Protein AF-A0A924KST6-F1 (afdb_monomer_lite)

Foldseek 3Di:
DDDDDDDDDDPPPPPPPPPPVQDFCALVSQQVVCVVQFVHQDPVSSVVRRRGGPVVSVVVLLVLQLPPLDQPFDADPCLPPDDDDPVVVVVDDPVRVVVLLVVLVVSVVSRVVRLVVSRVPPPRRNLSVLLVVVCVVLDFDCVQLVHNSLVVVLSSLCSNCSSHDVVSSVVCSVPRSRSCSRLVVVVADPVRGSD

Structure (mmCIF, N/CA/C/O backbone):
data_AF-A0A924KST6-F1
#
_entry.id   AF-A0A924KST6-F1
#
loop_
_atom_site.group_PDB
_atom_site.id
_atom_site.type_symbol
_atom_site.label_atom_id
_atom_site.label_alt_id
_atom_site.label_comp_id
_atom_site.label_asym_id
_atom_site.label_entity_id
_atom_site.label_seq_id
_atom_site.pdbx_PDB_ins_code
_atom_site.Cartn_x
_atom_site.Cartn_y
_atom_site.Cartn_z
_atom_site.occupancy
_atom_site.B_iso_or_equiv
_atom_site.auth_seq_id
_atom_site.auth_comp_id
_atom_site.auth_asym_id
_atom_site.auth_atom_id
_atom_site.pdbx_PDB_model_num
ATOM 1 N N . MET A 1 1 ? 14.285 -48.874 -66.846 1.00 41.22 1 MET A N 1
ATOM 2 C CA . MET A 1 1 ? 15.214 -47.762 -66.546 1.00 41.22 1 MET A CA 1
ATOM 3 C C . MET A 1 1 ? 14.377 -46.571 -66.106 1.00 41.22 1 MET A C 1
ATOM 5 O O . MET A 1 1 ? 13.459 -46.201 -66.823 1.00 41.22 1 MET A O 1
ATOM 9 N N . LEU A 1 2 ? 14.628 -46.087 -64.889 1.00 38.78 2 LEU A N 1
ATOM 10 C CA . LEU A 1 2 ? 13.943 -44.994 -64.188 1.00 38.78 2 LEU A CA 1
ATOM 11 C C . LEU A 1 2 ? 13.800 -43.714 -65.029 1.00 38.78 2 LEU A C 1
ATOM 13 O O . LEU A 1 2 ? 14.751 -43.342 -65.713 1.00 38.78 2 LEU A O 1
ATOM 17 N N . LYS A 1 3 ? 12.705 -42.972 -64.808 1.00 39.84 3 LYS A N 1
ATOM 18 C CA . LYS A 1 3 ? 12.756 -41.604 -64.246 1.00 39.84 3 LYS A CA 1
ATOM 19 C C . LYS A 1 3 ? 11.347 -41.077 -63.943 1.00 39.84 3 LYS A C 1
ATOM 21 O O . LYS A 1 3 ? 10.613 -40.635 -64.817 1.00 39.84 3 LYS A O 1
ATOM 26 N N . THR A 1 4 ? 11.001 -41.150 -62.665 1.00 40.03 4 THR A N 1
ATOM 27 C CA . THR A 1 4 ? 9.896 -40.464 -61.991 1.00 40.03 4 THR A CA 1
ATOM 28 C C . THR A 1 4 ? 10.188 -38.961 -61.944 1.00 40.03 4 THR A C 1
ATOM 30 O O . THR A 1 4 ? 11.259 -38.564 -61.490 1.00 40.03 4 THR A O 1
ATOM 33 N N . ILE A 1 5 ? 9.250 -38.126 -62.394 1.00 46.25 5 ILE A N 1
ATOM 34 C CA . ILE A 1 5 ? 9.309 -36.662 -62.272 1.00 46.25 5 ILE A CA 1
ATOM 35 C C . ILE A 1 5 ? 8.252 -36.257 -61.239 1.00 46.25 5 ILE A C 1
ATOM 37 O O . ILE A 1 5 ? 7.059 -36.287 -61.522 1.00 46.25 5 ILE A O 1
ATOM 41 N N . PHE A 1 6 ? 8.695 -35.916 -60.028 1.00 39.38 6 PHE A N 1
ATOM 42 C CA . PHE A 1 6 ? 7.889 -35.211 -59.029 1.00 39.38 6 PHE A CA 1
ATOM 43 C C . PHE A 1 6 ? 8.079 -33.701 -59.233 1.00 39.38 6 PHE A C 1
ATOM 45 O O . PHE A 1 6 ? 9.230 -33.256 -59.253 1.00 39.38 6 PHE A O 1
ATOM 52 N N . PRO A 1 7 ? 7.017 -32.886 -59.349 1.00 48.25 7 PRO A N 1
ATOM 53 C CA . PRO A 1 7 ? 7.168 -31.445 -59.258 1.00 48.25 7 PRO A CA 1
ATOM 54 C C . PRO A 1 7 ? 7.297 -31.038 -57.785 1.00 48.25 7 PRO A C 1
ATOM 56 O O . PRO A 1 7 ? 6.431 -31.316 -56.956 1.00 48.25 7 PRO A O 1
ATOM 59 N N . ALA A 1 8 ? 8.410 -30.380 -57.471 1.00 40.94 8 ALA A N 1
ATOM 60 C CA . ALA A 1 8 ? 8.649 -29.718 -56.201 1.00 40.94 8 ALA A CA 1
ATOM 61 C C . ALA A 1 8 ? 7.723 -28.498 -56.076 1.00 40.94 8 ALA A C 1
ATOM 63 O O . ALA A 1 8 ? 7.884 -27.517 -56.800 1.00 40.94 8 ALA A O 1
ATOM 64 N N . ILE A 1 9 ? 6.764 -28.547 -55.152 1.00 46.41 9 ILE A N 1
ATOM 65 C CA . ILE A 1 9 ? 6.043 -27.352 -54.708 1.00 46.41 9 ILE A CA 1
ATOM 66 C C . ILE A 1 9 ? 6.844 -26.761 -53.550 1.00 46.41 9 ILE A C 1
ATOM 68 O O . ILE A 1 9 ? 6.877 -27.298 -52.444 1.00 46.41 9 ILE A O 1
ATOM 72 N N . VAL A 1 10 ? 7.537 -25.664 -53.846 1.00 44.62 10 VAL A N 1
ATOM 73 C CA . VAL A 1 10 ? 8.229 -24.818 -52.875 1.00 44.62 10 VAL A CA 1
ATOM 74 C C . VAL A 1 10 ? 7.178 -24.160 -51.982 1.00 44.62 10 VAL A C 1
ATOM 76 O O . VAL A 1 10 ? 6.389 -23.335 -52.438 1.00 44.62 10 VAL A O 1
ATOM 79 N N . ALA A 1 11 ? 7.170 -24.522 -50.702 1.00 43.78 11 ALA A N 1
ATOM 80 C CA . ALA A 1 11 ? 6.422 -23.807 -49.681 1.00 43.78 11 ALA A CA 1
ATOM 81 C C . ALA A 1 11 ? 7.105 -22.453 -49.421 1.00 43.78 11 ALA A C 1
ATOM 83 O O . ALA A 1 11 ? 8.119 -22.384 -48.728 1.00 43.78 11 ALA A O 1
ATOM 84 N N . LEU A 1 12 ? 6.558 -21.366 -49.975 1.00 44.47 12 LEU A N 1
ATOM 85 C CA . LEU A 1 12 ? 6.883 -20.013 -49.521 1.00 44.47 12 LEU A CA 1
ATOM 86 C C . LEU A 1 12 ? 6.204 -19.779 -48.167 1.00 44.47 12 LEU A C 1
ATOM 88 O O . LEU A 1 12 ? 5.075 -19.301 -48.078 1.00 44.47 12 LEU A O 1
ATOM 92 N N . GLY A 1 13 ? 6.907 -20.141 -47.097 1.00 41.91 13 GLY A N 1
ATOM 93 C CA . GLY A 1 13 ? 6.601 -19.654 -45.762 1.00 41.91 13 GLY A CA 1
ATOM 94 C C . GLY A 1 13 ? 6.907 -18.162 -45.692 1.00 41.91 13 GLY A C 1
ATOM 95 O O . GLY A 1 13 ? 8.065 -17.772 -45.562 1.00 41.91 13 GLY A O 1
ATOM 96 N N . PHE A 1 14 ? 5.881 -17.315 -45.759 1.00 44.00 14 PHE A N 1
ATOM 97 C CA . PHE A 1 14 ? 6.004 -15.929 -45.319 1.00 44.00 14 PHE A CA 1
ATOM 98 C C . PHE A 1 14 ? 6.079 -15.917 -43.792 1.00 44.00 14 PHE A C 1
ATOM 100 O O . PHE A 1 14 ? 5.086 -15.747 -43.090 1.00 44.00 14 PHE A O 1
ATOM 107 N N . ALA A 1 15 ? 7.288 -16.108 -43.271 1.00 47.19 15 ALA A N 1
ATOM 108 C CA . ALA A 1 15 ? 7.637 -15.686 -41.928 1.00 47.19 15 ALA A CA 1
ATOM 109 C C . ALA A 1 15 ? 7.710 -14.152 -41.914 1.00 47.19 15 ALA A C 1
ATOM 111 O O . ALA A 1 15 ? 8.787 -13.567 -41.904 1.00 47.19 15 ALA A O 1
ATOM 112 N N . THR A 1 16 ? 6.563 -13.471 -41.908 1.00 46.31 16 THR A N 1
ATOM 113 C CA . THR A 1 16 ? 6.503 -12.063 -41.495 1.00 46.31 16 THR A CA 1
ATOM 114 C C . THR A 1 16 ? 6.498 -12.009 -39.972 1.00 46.31 16 THR A C 1
ATOM 116 O O . THR A 1 16 ? 5.553 -11.538 -39.343 1.00 46.31 16 THR A O 1
ATOM 119 N N . GLY A 1 17 ? 7.569 -12.524 -39.366 1.00 46.50 17 GLY A N 1
ATOM 120 C CA . GLY A 1 17 ? 7.993 -12.041 -38.066 1.00 46.50 17 GLY A CA 1
ATOM 121 C C . GLY A 1 17 ? 8.444 -10.611 -38.299 1.00 46.50 17 GLY A C 1
ATOM 122 O O . GLY A 1 17 ? 9.557 -10.385 -38.765 1.00 46.50 17 GLY A O 1
ATOM 123 N N . ALA A 1 18 ? 7.544 -9.653 -38.079 1.00 47.91 18 ALA A N 1
ATOM 124 C CA . ALA A 1 18 ? 7.920 -8.256 -38.016 1.00 47.91 18 ALA A CA 1
ATOM 125 C C . ALA A 1 18 ? 9.027 -8.163 -36.965 1.00 47.91 18 ALA A C 1
ATOM 127 O O . ALA A 1 18 ? 8.779 -8.348 -35.774 1.00 47.91 18 ALA A O 1
ATOM 128 N N . LEU A 1 19 ? 10.261 -7.959 -37.427 1.00 50.88 19 LEU A N 1
ATOM 129 C CA . LEU A 1 19 ? 11.363 -7.534 -36.588 1.00 50.88 19 LEU A CA 1
ATOM 130 C C . LEU A 1 19 ? 10.882 -6.233 -35.956 1.00 50.88 19 LEU A C 1
ATOM 132 O O . LEU A 1 19 ? 10.901 -5.187 -36.604 1.00 50.88 19 LEU A O 1
ATOM 136 N N . ALA A 1 20 ? 10.364 -6.310 -34.729 1.00 56.47 20 ALA A N 1
ATOM 137 C CA . ALA A 1 20 ? 10.211 -5.140 -33.895 1.00 56.47 20 ALA A CA 1
ATOM 138 C C . ALA A 1 20 ? 11.608 -4.533 -33.862 1.00 56.47 20 ALA A C 1
ATOM 140 O O . ALA A 1 20 ? 12.530 -5.116 -33.292 1.00 56.47 20 ALA A O 1
ATOM 141 N N . GLN A 1 21 ? 11.808 -3.449 -34.606 1.00 56.66 21 GLN A N 1
ATOM 142 C CA . GLN A 1 21 ? 13.063 -2.733 -34.548 1.00 56.66 21 GLN A CA 1
ATOM 143 C C . GLN A 1 21 ? 13.146 -2.246 -33.106 1.00 56.66 21 GLN A C 1
ATOM 145 O O . GLN A 1 21 ? 12.380 -1.372 -32.695 1.00 56.66 21 GLN A O 1
ATOM 150 N N . ASN A 1 22 ? 13.986 -2.921 -32.318 1.00 69.25 22 ASN A N 1
ATOM 151 C CA . ASN A 1 22 ? 14.244 -2.642 -30.913 1.00 69.25 22 ASN A CA 1
ATOM 152 C C . ASN A 1 22 ? 15.030 -1.335 -30.827 1.00 69.25 22 ASN A C 1
ATOM 154 O O . ASN A 1 22 ? 16.201 -1.312 -30.465 1.00 69.25 22 ASN A O 1
ATOM 158 N N . PHE A 1 23 ? 14.394 -0.241 -31.229 1.00 87.44 23 PHE A N 1
ATOM 159 C CA . PHE A 1 23 ? 14.921 1.080 -30.992 1.00 87.44 23 PHE A CA 1
ATOM 160 C C . PHE A 1 23 ? 14.922 1.323 -29.495 1.00 87.44 23 PHE A C 1
ATOM 162 O O . PHE A 1 23 ? 13.924 1.078 -28.802 1.00 87.44 23 PHE A O 1
ATOM 169 N N . GLU A 1 24 ? 16.052 1.830 -29.025 1.00 95.38 24 GLU A N 1
ATOM 170 C CA . GLU A 1 24 ? 16.172 2.390 -27.695 1.00 95.38 24 GLU A CA 1
ATOM 171 C C . GLU A 1 24 ? 15.044 3.406 -27.466 1.00 95.38 24 GLU A C 1
ATOM 173 O O . GLU A 1 24 ? 14.697 4.208 -28.339 1.00 95.38 24 GLU A O 1
ATOM 178 N N . ILE A 1 25 ? 14.432 3.361 -26.285 1.00 96.31 25 ILE A N 1
ATOM 179 C CA . ILE A 1 25 ? 13.324 4.245 -25.919 1.00 96.31 25 ILE A CA 1
ATOM 180 C C . ILE A 1 25 ? 13.765 5.718 -25.859 1.00 96.31 25 ILE A C 1
ATOM 182 O O . ILE A 1 25 ? 12.929 6.617 -26.001 1.00 96.31 25 ILE A O 1
ATOM 186 N N . GLY A 1 26 ? 15.066 5.960 -25.661 1.00 97.00 26 GLY A N 1
ATOM 187 C CA . GLY A 1 26 ? 15.665 7.281 -25.534 1.00 97.00 26 GLY A CA 1
ATOM 188 C C . GLY A 1 26 ? 15.270 7.992 -24.239 1.00 97.00 26 GLY A C 1
ATOM 189 O O . GLY A 1 26 ? 14.352 7.594 -23.518 1.00 97.00 26 GLY A O 1
ATOM 190 N N . SER A 1 27 ? 15.962 9.089 -23.931 1.00 97.19 27 SER A N 1
ATOM 191 C CA . SER A 1 27 ? 15.762 9.842 -22.683 1.00 97.19 27 SER A CA 1
ATOM 192 C C . SER A 1 27 ? 14.336 10.373 -22.515 1.00 97.19 27 SER A C 1
ATOM 194 O O . SER A 1 27 ? 13.785 10.329 -21.416 1.00 97.19 27 SER A O 1
ATOM 196 N N . ASP A 1 28 ? 13.715 10.855 -23.593 1.00 96.88 28 ASP A N 1
ATOM 197 C CA . ASP A 1 28 ? 12.364 11.420 -23.528 1.00 96.88 28 ASP A CA 1
ATOM 198 C C . ASP A 1 28 ? 11.303 10.342 -23.338 1.00 96.88 28 ASP A C 1
ATOM 200 O O . ASP A 1 28 ? 10.391 10.506 -22.524 1.00 96.88 28 ASP A O 1
ATOM 204 N N . GLY A 1 29 ? 11.453 9.205 -24.021 1.00 97.06 29 GLY A N 1
ATOM 205 C CA . GLY A 1 29 ? 10.563 8.069 -23.833 1.00 97.06 29 GLY A CA 1
ATOM 206 C C . GLY A 1 29 ? 10.716 7.448 -22.442 1.00 97.06 29 GLY A C 1
ATOM 207 O O . GLY A 1 29 ? 9.706 7.159 -21.801 1.00 97.06 29 GLY A O 1
ATOM 208 N N . ALA A 1 30 ? 11.945 7.322 -21.931 1.00 97.25 30 ALA A N 1
ATOM 209 C CA . ALA A 1 30 ? 12.208 6.866 -20.566 1.00 97.25 30 ALA A CA 1
ATOM 210 C C . ALA A 1 30 ? 11.587 7.806 -19.521 1.00 97.25 30 ALA A C 1
ATOM 212 O O . ALA A 1 30 ? 10.898 7.349 -18.608 1.00 97.25 30 ALA A O 1
ATOM 213 N N . ARG A 1 31 ? 11.759 9.127 -19.679 1.00 97.00 31 ARG A N 1
ATOM 214 C CA . ARG A 1 31 ? 11.142 10.131 -18.799 1.00 97.00 31 ARG A CA 1
ATOM 215 C C . ARG A 1 31 ? 9.621 10.048 -18.826 1.00 97.00 31 ARG A C 1
ATOM 217 O O . ARG A 1 31 ? 8.994 10.073 -17.768 1.00 97.00 31 ARG A O 1
ATOM 224 N N . HIS A 1 32 ? 9.029 9.941 -20.016 1.00 96.56 32 HIS A N 1
ATOM 225 C CA . HIS A 1 32 ? 7.584 9.801 -20.158 1.00 96.56 32 HIS A CA 1
ATOM 226 C C . HIS A 1 32 ? 7.080 8.533 -19.461 1.00 96.56 32 HIS A C 1
ATOM 228 O O . HIS A 1 32 ? 6.143 8.609 -18.667 1.00 96.56 32 HIS A O 1
ATOM 234 N N . LEU A 1 33 ? 7.726 7.388 -19.706 1.00 96.62 33 LEU A N 1
ATOM 235 C CA . LEU A 1 33 ? 7.368 6.116 -19.083 1.00 96.62 33 LEU A CA 1
ATOM 236 C C . LEU A 1 33 ? 7.415 6.220 -17.555 1.00 96.62 33 LEU A C 1
ATOM 238 O O . LEU A 1 33 ? 6.401 5.963 -16.914 1.00 96.62 33 LEU A O 1
ATOM 242 N N . LEU A 1 34 ? 8.529 6.691 -16.986 1.00 95.62 34 LEU A N 1
ATOM 243 C CA . LEU A 1 34 ? 8.697 6.863 -15.537 1.00 95.62 34 LEU A CA 1
ATOM 244 C C . LEU A 1 34 ? 7.661 7.819 -14.930 1.00 95.62 34 LEU A C 1
ATOM 246 O O . LEU A 1 34 ? 7.081 7.517 -13.889 1.00 95.62 34 LEU A O 1
ATOM 250 N N . GLY A 1 35 ? 7.355 8.938 -15.595 1.00 94.44 35 GLY A N 1
ATOM 251 C CA . GLY A 1 35 ? 6.308 9.860 -15.141 1.00 94.44 35 GLY A CA 1
ATOM 252 C C . GLY A 1 35 ? 4.909 9.227 -15.144 1.00 94.44 35 GLY A C 1
ATOM 253 O O . GLY A 1 35 ? 4.069 9.521 -14.289 1.00 94.44 35 GLY A O 1
ATOM 254 N N . ARG A 1 36 ? 4.644 8.303 -16.074 1.00 94.38 36 ARG A N 1
ATOM 255 C CA . ARG A 1 36 ? 3.376 7.563 -16.139 1.00 94.38 36 ARG A CA 1
ATOM 256 C C . ARG A 1 36 ? 3.332 6.384 -15.175 1.00 94.38 36 ARG A C 1
ATOM 258 O O . ARG A 1 36 ? 2.262 6.132 -14.627 1.00 94.38 36 ARG A O 1
ATOM 265 N N . SER A 1 37 ? 4.454 5.739 -14.877 1.00 94.94 37 SER A N 1
ATOM 266 C CA . SER A 1 37 ? 4.522 4.536 -14.038 1.00 94.94 37 SER A CA 1
ATOM 267 C C . SER A 1 37 ? 4.969 4.777 -12.593 1.00 94.94 37 SER A C 1
ATOM 269 O O . SER A 1 37 ? 4.907 3.849 -11.802 1.00 94.94 37 SER A O 1
ATOM 271 N N . GLY A 1 38 ? 5.400 5.982 -12.219 1.00 93.12 38 GLY A N 1
ATOM 272 C CA . GLY A 1 38 ? 5.868 6.304 -10.865 1.00 93.12 38 GLY A CA 1
ATOM 273 C C . GLY A 1 38 ? 5.424 7.684 -10.384 1.00 93.12 38 GLY A C 1
ATOM 274 O O . GLY A 1 38 ? 4.445 8.239 -10.893 1.00 93.12 38 GLY A O 1
ATOM 275 N N . PHE A 1 39 ? 6.143 8.222 -9.398 1.00 90.88 39 PHE A N 1
ATOM 276 C CA . PHE A 1 39 ? 5.900 9.552 -8.815 1.00 90.88 39 PHE A CA 1
ATOM 277 C C . PHE A 1 39 ? 6.937 10.592 -9.256 1.00 90.88 39 PHE A C 1
ATOM 279 O O . PHE A 1 39 ? 6.634 11.780 -9.307 1.00 90.88 39 PHE A O 1
ATOM 286 N N . ALA A 1 40 ? 8.140 10.145 -9.615 1.00 83.94 40 ALA A N 1
ATOM 287 C CA . ALA A 1 40 ? 9.224 10.980 -10.109 1.00 83.94 40 ALA A CA 1
ATOM 288 C C . ALA A 1 40 ? 10.080 10.203 -11.121 1.00 83.94 40 ALA A C 1
ATOM 290 O O . ALA A 1 40 ? 10.039 8.974 -11.172 1.00 83.94 40 ALA A O 1
ATOM 291 N N . ALA A 1 41 ? 10.858 10.929 -11.923 1.00 88.44 41 ALA A N 1
ATOM 292 C CA . ALA A 1 41 ? 11.823 10.367 -12.862 1.00 88.44 41 ALA A CA 1
ATOM 293 C C . ALA A 1 41 ? 13.197 10.984 -12.575 1.00 88.44 41 ALA A C 1
ATOM 295 O O . ALA A 1 41 ? 13.468 12.114 -12.985 1.00 88.44 41 ALA A O 1
ATOM 296 N N . SER A 1 42 ? 14.049 10.272 -11.831 1.00 91.19 42 SER A N 1
ATOM 297 C CA . SER A 1 42 ? 15.403 10.755 -11.556 1.00 91.19 42 SER A CA 1
ATOM 298 C C . SER A 1 42 ? 16.267 10.687 -12.820 1.00 91.19 42 SER A C 1
ATOM 300 O O . SER A 1 42 ? 16.056 9.855 -13.706 1.00 91.19 42 SER A O 1
ATOM 302 N N . GLN A 1 43 ? 17.290 11.539 -12.910 1.00 94.06 43 GLN A N 1
ATOM 303 C CA . GLN A 1 43 ? 18.214 11.522 -14.051 1.00 94.06 43 GLN A CA 1
ATOM 304 C C . GLN A 1 43 ? 19.002 10.203 -14.147 1.00 94.06 43 GLN A C 1
ATOM 306 O O . GLN A 1 43 ? 19.431 9.819 -15.236 1.00 94.06 43 GLN A O 1
ATOM 311 N N . SER A 1 44 ? 19.211 9.499 -13.031 1.00 94.31 44 SER A N 1
ATOM 312 C CA . SER A 1 44 ? 19.777 8.146 -13.033 1.00 94.31 44 SER A CA 1
ATOM 313 C C . SER A 1 44 ? 18.814 7.130 -13.641 1.00 94.31 44 SER A C 1
ATOM 315 O O . SER A 1 44 ? 19.235 6.376 -14.515 1.00 94.31 44 SER A O 1
ATOM 317 N N . ASP A 1 45 ? 17.535 7.153 -13.263 1.00 93.88 45 ASP A N 1
ATOM 318 C CA . ASP A 1 45 ? 16.546 6.192 -13.770 1.00 93.88 45 ASP A CA 1
ATOM 319 C C . ASP A 1 45 ? 16.266 6.403 -15.257 1.00 93.88 45 ASP A C 1
ATOM 321 O O . ASP A 1 45 ? 16.182 5.442 -16.021 1.00 93.88 45 ASP A O 1
ATOM 325 N N . ILE A 1 46 ? 16.191 7.668 -15.691 1.00 96.88 46 ILE A N 1
ATOM 326 C CA . ILE A 1 46 ? 16.020 8.015 -17.105 1.00 96.88 46 ILE A CA 1
ATOM 327 C C . ILE A 1 46 ? 17.172 7.435 -17.925 1.00 96.88 46 ILE A C 1
ATOM 329 O O . ILE A 1 46 ? 16.922 6.754 -18.914 1.00 96.88 46 ILE A O 1
ATOM 333 N N . ARG A 1 47 ? 18.426 7.652 -17.504 1.00 97.00 47 ARG A N 1
ATOM 334 C CA . ARG A 1 47 ? 19.597 7.098 -18.203 1.00 97.00 47 ARG A CA 1
ATOM 335 C C . ARG A 1 47 ? 19.600 5.571 -18.200 1.00 97.00 47 ARG A C 1
ATOM 337 O O . ARG A 1 47 ? 19.934 4.977 -19.216 1.00 97.00 47 ARG A O 1
ATOM 344 N N . ALA A 1 48 ? 19.201 4.949 -17.091 1.00 95.25 48 ALA A N 1
ATOM 345 C CA . ALA A 1 48 ? 19.162 3.495 -16.961 1.00 95.25 48 ALA A CA 1
ATOM 346 C C . ALA A 1 48 ? 18.109 2.825 -17.860 1.00 95.25 48 ALA A C 1
ATOM 348 O O . ALA A 1 48 ? 18.281 1.661 -18.218 1.00 95.25 48 ALA A O 1
ATOM 349 N N . LEU A 1 49 ? 17.020 3.524 -18.194 1.00 96.69 49 LEU A N 1
ATOM 350 C CA . LEU A 1 49 ? 15.991 3.023 -19.108 1.00 96.69 49 LEU A CA 1
ATOM 351 C C . LEU A 1 49 ? 16.197 3.480 -20.555 1.00 96.69 49 LEU A C 1
ATOM 353 O O . LEU A 1 49 ? 15.736 2.786 -21.451 1.00 96.69 49 LEU A O 1
ATOM 357 N N . ALA A 1 50 ? 16.868 4.610 -20.796 1.00 97.56 50 ALA A N 1
ATOM 358 C CA . ALA A 1 50 ? 16.997 5.216 -22.124 1.00 97.56 50 ALA A CA 1
ATOM 359 C C . ALA A 1 50 ? 17.628 4.287 -23.169 1.00 97.56 50 ALA A C 1
ATOM 361 O O . ALA A 1 50 ? 17.243 4.372 -24.329 1.00 97.56 50 ALA A O 1
ATOM 362 N N . THR A 1 51 ? 18.544 3.408 -22.752 1.00 96.88 51 THR A N 1
ATOM 363 C CA . THR A 1 51 ? 19.251 2.448 -23.619 1.00 96.88 51 THR A CA 1
ATOM 364 C C . THR A 1 51 ? 18.486 1.140 -23.830 1.00 96.88 51 THR A C 1
ATOM 366 O O . THR A 1 51 ? 18.963 0.251 -24.524 1.00 96.88 51 THR A O 1
ATOM 369 N N . LEU A 1 52 ? 17.338 0.960 -23.172 1.00 97.12 52 LEU A N 1
ATOM 370 C CA . LEU A 1 52 ? 16.496 -0.221 -23.341 1.00 97.12 52 LEU A CA 1
ATOM 371 C C . LEU A 1 52 ? 15.490 0.020 -24.461 1.00 97.12 52 LEU A C 1
ATOM 373 O O . LEU A 1 52 ? 15.060 1.153 -24.687 1.00 97.12 52 LEU A O 1
ATOM 377 N N . SER A 1 53 ? 15.024 -1.042 -25.109 1.00 97.12 53 SER A N 1
ATOM 378 C CA . SER A 1 53 ? 13.806 -0.945 -25.911 1.00 97.12 53 SER A CA 1
ATOM 379 C C . SER A 1 53 ? 12.596 -0.622 -25.026 1.00 97.12 53 SER A C 1
ATOM 381 O O . SER A 1 53 ? 12.590 -0.827 -23.808 1.00 97.12 53 SER A O 1
ATOM 383 N N . ARG A 1 54 ? 11.507 -0.151 -25.643 1.00 95.81 54 ARG A N 1
ATOM 384 C CA . ARG A 1 54 ? 10.243 0.121 -24.930 1.00 95.81 54 ARG A CA 1
ATOM 385 C C . ARG A 1 54 ? 9.722 -1.098 -24.166 1.00 95.81 54 ARG A C 1
ATOM 387 O O . ARG A 1 54 ? 9.241 -0.948 -23.045 1.00 95.81 54 ARG A O 1
ATOM 394 N N . ALA A 1 55 ? 9.811 -2.278 -24.780 1.00 96.12 55 ALA A N 1
ATOM 395 C CA . ALA A 1 55 ? 9.339 -3.524 -24.190 1.00 96.12 55 ALA A CA 1
ATOM 396 C C . ALA A 1 55 ? 10.194 -3.925 -22.981 1.00 96.12 55 ALA A C 1
ATOM 398 O O . ALA A 1 55 ? 9.643 -4.222 -21.926 1.00 96.12 55 ALA A O 1
ATOM 399 N N . GLU A 1 56 ? 11.521 -3.850 -23.097 1.00 97.56 56 GLU A N 1
ATOM 400 C CA . GLU A 1 56 ? 12.444 -4.161 -21.997 1.00 97.56 56 GLU A CA 1
ATOM 401 C C . GLU A 1 56 ? 12.304 -3.176 -20.833 1.00 97.56 56 GLU A C 1
ATOM 403 O O . GLU A 1 56 ? 12.305 -3.584 -19.672 1.00 97.56 56 GLU A O 1
ATOM 408 N N . ALA A 1 57 ? 12.136 -1.881 -21.123 1.00 97.06 57 ALA A N 1
ATOM 409 C CA . ALA A 1 57 ? 11.907 -0.871 -20.096 1.00 97.06 57 ALA A CA 1
ATOM 410 C C . ALA A 1 57 ? 10.600 -1.130 -19.328 1.00 97.06 57 ALA A C 1
ATOM 412 O O . ALA A 1 57 ? 10.589 -1.085 -18.098 1.00 97.06 57 ALA A O 1
ATOM 413 N N . ALA A 1 58 ? 9.508 -1.438 -20.036 1.00 96.69 58 ALA A N 1
ATOM 414 C CA . ALA A 1 58 ? 8.230 -1.770 -19.411 1.00 96.69 58 ALA A CA 1
ATOM 415 C C . ALA A 1 58 ? 8.316 -3.064 -18.588 1.00 96.69 58 ALA A C 1
ATOM 417 O O . ALA A 1 58 ? 7.907 -3.086 -17.427 1.00 96.69 58 ALA A O 1
ATOM 418 N N . ASP A 1 59 ? 8.895 -4.118 -19.160 1.00 97.56 59 ASP A N 1
ATOM 419 C CA . ASP A 1 59 ? 9.070 -5.412 -18.502 1.00 97.56 59 ASP A CA 1
ATOM 420 C C . ASP A 1 59 ? 9.919 -5.291 -17.229 1.00 97.56 59 ASP A C 1
ATOM 422 O O . ASP A 1 59 ? 9.553 -5.827 -16.183 1.00 97.56 59 ASP A O 1
ATOM 426 N N . ARG A 1 60 ? 10.991 -4.488 -17.260 1.00 96.69 60 ARG A N 1
ATOM 427 C CA . ARG A 1 60 ? 11.806 -4.185 -16.077 1.00 96.69 60 ARG A CA 1
ATOM 428 C C . ARG A 1 60 ? 10.983 -3.551 -14.954 1.00 96.69 60 ARG A C 1
ATOM 430 O O . ARG A 1 60 ? 11.107 -3.972 -13.804 1.00 96.69 60 ARG A O 1
ATOM 437 N N . LEU A 1 61 ? 10.145 -2.561 -15.268 1.00 96.88 61 LEU A N 1
ATOM 438 C CA . LEU A 1 61 ? 9.302 -1.892 -14.270 1.00 96.88 61 LEU A CA 1
ATOM 439 C C . LEU A 1 61 ? 8.244 -2.837 -13.692 1.00 96.88 61 LEU A C 1
ATOM 441 O O . LEU A 1 61 ? 8.046 -2.859 -12.478 1.00 96.88 61 LEU A O 1
ATOM 445 N N . ILE A 1 62 ? 7.599 -3.638 -14.544 1.00 97.19 62 ILE A N 1
ATOM 446 C CA . ILE A 1 62 ? 6.575 -4.606 -14.132 1.00 97.19 62 ILE A CA 1
ATOM 447 C C . ILE A 1 62 ? 7.188 -5.686 -13.240 1.00 97.19 62 ILE A C 1
ATOM 449 O O . ILE A 1 62 ? 6.643 -5.968 -12.176 1.00 97.19 62 ILE A O 1
ATOM 453 N N . LYS A 1 63 ? 8.338 -6.255 -13.623 1.00 96.94 63 LYS A N 1
ATOM 454 C CA . LYS A 1 63 ? 9.036 -7.277 -12.828 1.00 96.94 63 LYS A CA 1
ATOM 455 C C . LYS A 1 63 ? 9.452 -6.746 -11.460 1.00 96.94 63 LYS A C 1
ATOM 457 O O . LYS A 1 63 ? 9.174 -7.395 -10.457 1.00 96.94 63 LYS A O 1
ATOM 462 N N . SER A 1 64 ? 10.045 -5.550 -11.416 1.00 96.00 64 SER A N 1
ATOM 463 C CA . SER A 1 64 ? 10.417 -4.892 -10.156 1.00 96.00 64 SER A CA 1
ATOM 464 C C . SER A 1 64 ? 9.194 -4.712 -9.250 1.00 96.00 64 SER A C 1
ATOM 466 O O . SER A 1 64 ? 9.205 -5.113 -8.084 1.00 96.00 64 SER A O 1
ATOM 468 N N . ALA A 1 65 ? 8.096 -4.196 -9.812 1.00 96.88 65 ALA A N 1
ATOM 469 C CA . ALA A 1 65 ? 6.861 -3.965 -9.075 1.00 96.88 65 ALA A CA 1
ATOM 470 C C . ALA A 1 65 ? 6.195 -5.260 -8.589 1.00 96.88 65 ALA A C 1
ATOM 472 O O . ALA A 1 65 ? 5.734 -5.311 -7.453 1.00 96.88 65 ALA A O 1
ATOM 473 N N . ALA A 1 66 ? 6.192 -6.319 -9.403 1.00 96.00 66 ALA A N 1
ATOM 474 C CA . ALA A 1 66 ? 5.621 -7.616 -9.044 1.00 96.00 66 ALA A CA 1
ATOM 475 C C . ALA A 1 66 ? 6.345 -8.280 -7.857 1.00 96.00 66 ALA A C 1
ATOM 477 O O . ALA A 1 66 ? 5.730 -9.038 -7.110 1.00 96.00 66 ALA A O 1
ATOM 478 N N . THR A 1 67 ? 7.633 -7.983 -7.656 1.00 95.06 67 THR A N 1
ATOM 479 C CA . THR A 1 67 ? 8.408 -8.492 -6.511 1.00 95.06 67 THR A CA 1
ATOM 480 C C . THR A 1 67 ? 8.368 -7.589 -5.275 1.00 95.06 67 THR A C 1
ATOM 482 O O . THR A 1 67 ? 8.610 -8.059 -4.165 1.00 95.06 67 THR A O 1
ATOM 485 N N . SER A 1 68 ? 8.023 -6.309 -5.435 1.00 94.50 68 SER A N 1
ATOM 486 C CA . SER A 1 68 ? 7.999 -5.308 -4.360 1.00 94.50 68 SER A CA 1
ATOM 487 C C . SER A 1 68 ? 6.696 -5.359 -3.551 1.00 94.50 68 SER A C 1
ATOM 489 O O . SER A 1 68 ? 5.913 -4.413 -3.530 1.00 94.50 68 SER A O 1
ATOM 491 N N . THR A 1 69 ? 6.446 -6.491 -2.891 1.00 94.81 69 THR A N 1
ATOM 492 C CA . THR A 1 69 ? 5.196 -6.757 -2.146 1.00 94.81 69 THR A CA 1
ATOM 493 C C . THR A 1 69 ? 5.213 -6.264 -0.696 1.00 94.81 69 THR A C 1
ATOM 495 O O . THR A 1 69 ? 4.176 -6.260 -0.031 1.00 94.81 69 THR A O 1
ATOM 498 N N . ILE A 1 70 ? 6.374 -5.828 -0.20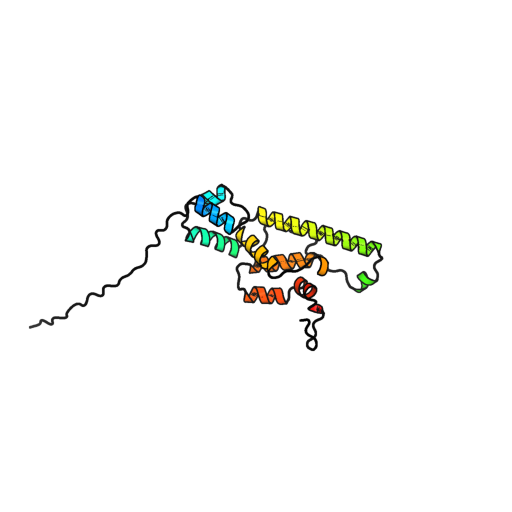4 1.00 96.19 70 ILE A N 1
ATOM 499 C CA . ILE A 1 70 ? 6.606 -5.339 1.158 1.00 96.19 70 ILE A CA 1
ATOM 500 C C . ILE A 1 70 ? 7.310 -3.982 1.057 1.00 96.19 70 ILE A C 1
ATOM 502 O O . ILE A 1 70 ? 8.200 -3.813 0.225 1.00 96.19 70 ILE A O 1
ATOM 506 N N . ALA A 1 71 ? 6.896 -3.028 1.891 1.00 97.38 71 ALA A N 1
ATOM 507 C CA . ALA A 1 71 ? 7.537 -1.721 1.985 1.00 97.38 71 ALA A CA 1
ATOM 508 C C . ALA A 1 71 ? 8.963 -1.850 2.543 1.00 97.38 71 ALA A C 1
ATOM 510 O O . ALA A 1 71 ? 9.197 -2.626 3.472 1.00 97.38 71 ALA A O 1
ATOM 511 N N . ILE A 1 72 ? 9.905 -1.074 2.010 1.00 97.44 72 ILE A N 1
ATOM 512 C CA . ILE A 1 72 ? 11.286 -1.060 2.519 1.00 97.44 72 ILE A CA 1
ATOM 513 C C . ILE A 1 72 ? 11.441 -0.153 3.742 1.00 97.44 72 ILE A C 1
ATOM 515 O O . ILE A 1 72 ? 12.365 -0.316 4.536 1.00 97.44 72 ILE A O 1
ATOM 519 N N . THR A 1 73 ? 10.550 0.824 3.893 1.00 97.31 73 THR A N 1
ATOM 520 C CA . THR A 1 73 ? 10.550 1.741 5.025 1.00 97.31 73 THR A CA 1
ATOM 521 C C . THR A 1 73 ? 9.883 1.104 6.239 1.00 97.31 73 THR A C 1
ATOM 523 O O . THR A 1 73 ? 8.799 0.523 6.157 1.00 97.31 73 THR A O 1
ATOM 526 N N . THR A 1 74 ? 10.506 1.259 7.407 1.00 97.94 74 THR A N 1
ATOM 527 C CA . THR A 1 74 ? 9.972 0.728 8.665 1.00 97.94 74 THR A CA 1
ATOM 528 C C . THR A 1 74 ? 8.630 1.388 9.006 1.00 97.94 74 THR A C 1
ATOM 530 O O . THR A 1 74 ? 8.585 2.625 9.070 1.00 97.94 74 THR A O 1
ATOM 533 N N . PRO A 1 75 ? 7.553 0.610 9.228 1.00 97.94 75 PRO A N 1
ATOM 534 C CA . PRO A 1 75 ? 6.266 1.149 9.653 1.00 97.94 75 PRO A CA 1
ATOM 535 C C . PRO A 1 75 ? 6.317 1.660 11.103 1.00 97.94 75 PRO A C 1
ATOM 537 O O . PRO A 1 75 ? 7.205 1.258 11.861 1.00 97.94 75 PRO A O 1
ATOM 540 N N . PRO A 1 76 ? 5.373 2.524 11.516 1.00 98.06 76 PRO A N 1
ATOM 541 C CA . PRO A 1 76 ? 5.259 2.952 12.910 1.00 98.06 76 PRO A CA 1
ATOM 542 C C . PRO A 1 76 ? 5.109 1.767 13.880 1.00 98.06 76 PRO A C 1
ATOM 544 O O . PRO A 1 76 ? 4.528 0.741 13.536 1.00 98.06 76 PRO A O 1
ATOM 547 N N . ALA A 1 77 ? 5.606 1.891 15.113 1.00 97.56 77 ALA A N 1
ATOM 548 C CA . ALA A 1 77 ? 5.650 0.766 16.060 1.00 97.56 77 ALA A CA 1
ATOM 549 C C . ALA A 1 77 ? 4.257 0.251 16.480 1.00 97.56 77 ALA A C 1
ATOM 551 O O . ALA A 1 77 ? 4.087 -0.940 16.739 1.00 97.56 77 ALA A O 1
ATOM 552 N N . TRP A 1 78 ? 3.259 1.136 16.501 1.00 97.44 78 TRP A N 1
ATOM 553 C CA . TRP A 1 78 ? 1.887 0.854 16.933 1.00 97.44 78 TRP A CA 1
ATOM 554 C C . TRP A 1 78 ? 1.041 0.122 15.880 1.00 97.44 78 TRP A C 1
ATOM 556 O O . TRP A 1 78 ? -0.122 -0.184 16.132 1.00 97.44 78 TRP A O 1
ATOM 566 N N . VAL A 1 79 ? 1.568 -0.184 14.685 1.00 97.88 79 VAL A N 1
ATOM 567 C CA . VAL A 1 79 ? 0.760 -0.785 13.600 1.00 97.88 79 VAL A CA 1
ATOM 568 C C . VAL A 1 79 ? 0.169 -2.157 13.935 1.00 97.88 79 VAL A C 1
ATOM 570 O O . VAL A 1 79 ? -0.752 -2.587 13.254 1.00 97.88 79 VAL A O 1
ATOM 573 N N . ASN A 1 80 ? 0.669 -2.825 14.978 1.00 97.38 80 ASN A N 1
ATOM 574 C CA . ASN A 1 80 ? 0.138 -4.096 15.481 1.00 97.38 80 ASN A CA 1
ATOM 575 C C . ASN A 1 80 ? -0.582 -3.952 16.835 1.00 97.38 80 ASN A C 1
ATOM 577 O O . ASN A 1 80 ? -0.838 -4.957 17.509 1.00 97.38 80 ASN A O 1
ATOM 581 N N . ASP A 1 81 ? -0.887 -2.723 17.256 1.00 96.69 81 ASP A N 1
ATOM 582 C CA . ASP A 1 81 ? -1.676 -2.474 18.456 1.00 96.69 81 ASP A CA 1
ATOM 583 C C . ASP A 1 81 ? -3.042 -3.151 18.343 1.00 96.69 81 ASP A C 1
ATOM 585 O O . ASP A 1 81 ? -3.608 -3.329 17.261 1.00 96.69 81 ASP A O 1
ATOM 589 N N . ARG A 1 82 ? -3.594 -3.538 19.492 1.00 94.62 82 ARG A N 1
ATOM 590 C CA . ARG A 1 82 ? -4.909 -4.177 19.567 1.00 94.62 82 ARG A CA 1
ATOM 591 C C . ARG A 1 82 ? -5.994 -3.132 19.812 1.00 94.62 82 ARG A C 1
ATOM 593 O O . ARG A 1 82 ? -5.759 -2.190 20.570 1.00 94.62 82 ARG A O 1
ATOM 600 N N . PRO A 1 83 ? -7.198 -3.315 19.244 1.00 92.50 83 PRO A N 1
ATOM 601 C CA . PRO A 1 83 ? -8.311 -2.428 19.537 1.00 92.50 83 PRO A CA 1
ATOM 602 C C . PRO A 1 83 ? -8.690 -2.527 21.017 1.00 92.50 83 PRO A C 1
ATOM 604 O O . PRO A 1 83 ? -8.572 -3.583 21.647 1.00 92.50 83 PRO A O 1
ATOM 607 N N . ILE A 1 84 ? -9.176 -1.420 21.575 1.00 91.50 84 ILE A N 1
ATOM 608 C CA . ILE A 1 84 ? -9.667 -1.390 22.952 1.00 91.50 84 ILE A CA 1
ATOM 609 C C . ILE A 1 84 ? -10.931 -2.247 23.048 1.00 91.50 84 ILE A C 1
ATOM 611 O O . ILE A 1 84 ? -11.864 -2.098 22.260 1.00 91.50 84 ILE A O 1
ATOM 615 N N . ALA A 1 85 ? -10.973 -3.136 24.042 1.00 92.88 85 ALA A N 1
ATOM 616 C CA . ALA A 1 85 ? -12.130 -3.988 24.283 1.00 92.88 85 ALA A CA 1
ATOM 617 C C . ALA A 1 85 ? -13.400 -3.154 24.573 1.00 92.88 85 ALA A C 1
ATOM 619 O O . ALA A 1 85 ? -13.316 -2.169 25.315 1.00 92.88 85 ALA A O 1
ATOM 620 N N . PRO A 1 86 ? -14.591 -3.572 24.096 1.00 90.50 86 PRO A N 1
ATOM 621 C CA . PRO A 1 86 ? -15.837 -2.822 24.288 1.00 90.50 86 PRO A CA 1
ATOM 622 C C . PRO A 1 86 ? -16.148 -2.469 25.749 1.00 90.50 86 PRO A C 1
ATOM 624 O O . PRO A 1 86 ? -16.535 -1.340 26.036 1.00 90.50 86 PRO A O 1
ATOM 627 N N . ALA A 1 87 ? -15.910 -3.393 26.686 1.00 93.50 87 ALA A N 1
ATOM 628 C CA . ALA A 1 87 ? -16.120 -3.151 28.116 1.00 93.50 87 ALA A CA 1
ATOM 629 C C . ALA A 1 87 ? -15.237 -2.012 28.658 1.00 93.50 87 ALA A C 1
ATOM 631 O O . ALA A 1 87 ? -15.692 -1.195 29.455 1.00 93.50 87 ALA A O 1
ATOM 632 N N . LYS A 1 88 ? -13.987 -1.914 28.185 1.00 92.50 88 LYS A N 1
ATOM 633 C CA . LYS A 1 88 ? -13.080 -0.829 28.573 1.00 92.50 88 LYS A CA 1
ATOM 634 C C . LYS A 1 88 ? -13.521 0.498 27.957 1.00 92.50 88 LYS A C 1
ATOM 636 O O . LYS A 1 88 ? -13.552 1.489 28.669 1.00 92.50 88 LYS A O 1
ATOM 641 N N . LEU A 1 89 ? -13.939 0.510 26.687 1.00 90.25 89 LEU A N 1
ATOM 642 C CA . LEU A 1 89 ? -14.482 1.716 26.042 1.00 90.25 89 LEU A CA 1
ATOM 643 C C . LEU A 1 89 ? -15.697 2.287 26.792 1.00 90.25 89 LEU A C 1
ATOM 645 O O . LEU A 1 89 ? -15.807 3.501 26.937 1.00 90.25 89 LEU A O 1
ATOM 649 N N . GLN A 1 90 ? -16.591 1.422 27.283 1.00 91.44 90 GLN A N 1
ATOM 650 C CA . GLN A 1 90 ? -17.777 1.826 28.050 1.00 91.44 90 GLN A CA 1
ATOM 651 C C . GLN A 1 90 ? -17.423 2.406 29.425 1.00 91.44 90 GLN A C 1
ATOM 653 O O . GLN A 1 90 ? -18.097 3.320 29.892 1.00 91.44 90 GLN A O 1
ATOM 658 N N . ALA A 1 91 ? -16.359 1.899 30.051 1.00 95.56 91 ALA A N 1
ATOM 659 C CA . ALA A 1 91 ? -15.880 2.372 31.346 1.00 95.56 91 ALA A CA 1
ATOM 660 C C . ALA A 1 91 ? -15.032 3.656 31.263 1.00 95.56 91 ALA A C 1
ATOM 662 O O . ALA A 1 91 ? -14.798 4.288 32.290 1.00 95.56 91 ALA A O 1
ATOM 663 N N . MET A 1 92 ? -14.570 4.046 30.069 1.00 94.75 92 MET A N 1
ATOM 664 C CA . MET A 1 92 ? -13.687 5.203 29.905 1.00 94.75 92 MET A CA 1
ATOM 665 C C . MET A 1 92 ? -14.390 6.527 30.208 1.00 94.75 92 MET A C 1
ATOM 667 O O . MET A 1 92 ? -15.497 6.806 29.718 1.00 94.75 92 MET A O 1
ATOM 671 N N . SER A 1 93 ? -13.684 7.394 30.930 1.00 97.31 93 SER A N 1
ATOM 672 C CA . SER A 1 93 ? -14.063 8.787 31.137 1.00 97.31 93 SER A CA 1
ATOM 673 C C . SER A 1 93 ? -14.080 9.561 29.812 1.00 97.31 93 SER A C 1
ATOM 675 O O . SER A 1 93 ? -13.568 9.118 28.777 1.00 97.31 93 SER A O 1
ATOM 677 N N . GLN A 1 94 ? -14.681 10.751 29.821 1.00 95.81 94 GLN A N 1
ATOM 678 C CA . GLN A 1 94 ? -14.662 11.623 28.648 1.00 95.81 94 GLN A CA 1
ATOM 679 C C . GLN A 1 94 ? -13.231 12.036 28.269 1.00 95.81 94 GLN A C 1
ATOM 681 O O . GLN A 1 94 ? -12.904 12.078 27.083 1.00 95.81 94 GLN A O 1
ATOM 686 N N . GLU A 1 95 ? -12.375 12.291 29.257 1.00 96.81 95 GLU A N 1
ATOM 687 C CA . GLU A 1 95 ? -10.977 12.678 29.048 1.00 96.81 95 GLU A CA 1
ATOM 688 C C . GLU A 1 95 ? -10.162 11.543 28.423 1.00 96.81 95 GLU A C 1
ATOM 690 O O . GLU A 1 95 ? -9.427 11.767 27.460 1.00 96.81 95 GLU A O 1
ATOM 695 N N . GLU A 1 96 ? -10.348 10.309 28.900 1.00 95.88 96 GLU A N 1
ATOM 696 C CA . GLU A 1 96 ? -9.696 9.122 28.340 1.00 95.88 96 GLU A CA 1
ATOM 697 C C . GLU A 1 96 ? -10.121 8.891 26.886 1.00 95.88 96 GLU A C 1
ATOM 699 O O . GLU A 1 96 ? -9.280 8.621 26.027 1.00 95.88 96 GLU A O 1
ATOM 704 N N . ARG A 1 97 ? -11.414 9.060 26.572 1.00 93.69 97 ARG A N 1
ATOM 705 C CA . ARG A 1 97 ? -11.920 8.959 25.191 1.00 93.69 97 ARG A CA 1
ATOM 706 C C . ARG A 1 97 ? -11.334 10.035 24.282 1.00 93.69 97 ARG A C 1
ATOM 708 O O . ARG A 1 97 ? -10.992 9.753 23.136 1.00 93.69 97 ARG A O 1
ATOM 715 N N . GLN A 1 98 ? -11.202 11.265 24.774 1.00 95.06 98 GLN A N 1
ATOM 716 C CA . GLN A 1 98 ? -10.571 12.341 24.010 1.00 95.06 98 GLN A CA 1
ATOM 717 C C . GLN A 1 98 ? -9.076 12.084 23.792 1.00 95.06 98 GLN A C 1
ATOM 719 O O . GLN A 1 98 ? -8.571 12.341 22.700 1.00 95.06 98 GLN A O 1
ATOM 724 N N . ALA A 1 99 ? -8.368 11.565 24.798 1.00 95.81 99 ALA A N 1
ATOM 725 C CA . ALA A 1 99 ? -6.963 11.188 24.673 1.00 95.81 99 ALA A CA 1
ATOM 726 C C . ALA A 1 99 ? -6.766 10.064 23.648 1.00 95.81 99 ALA A C 1
ATOM 728 O O . ALA A 1 99 ? -5.860 10.148 22.820 1.00 95.81 99 ALA A O 1
ATOM 729 N N . GLU A 1 100 ? -7.646 9.061 23.650 1.00 94.25 100 GLU A N 1
ATOM 730 C CA . GLU A 1 100 ? -7.661 7.996 22.645 1.00 94.25 100 GLU A CA 1
ATOM 731 C C . GLU A 1 100 ? -7.856 8.545 21.234 1.00 94.25 100 GLU A C 1
ATOM 733 O O . GLU A 1 100 ? -7.092 8.234 20.323 1.00 94.25 100 GLU A O 1
ATOM 738 N N . GLN A 1 101 ? -8.852 9.416 21.062 1.00 93.25 101 GLN A N 1
ATOM 739 C CA . GLN A 1 101 ? -9.137 10.027 19.771 1.00 93.25 101 GLN A CA 1
ATOM 740 C C . GLN A 1 101 ? -7.939 10.832 19.254 1.00 93.25 101 GLN A C 1
ATOM 742 O O . GLN A 1 101 ? -7.616 10.741 18.070 1.00 93.25 101 GLN A O 1
ATOM 747 N N . ARG A 1 102 ? -7.263 11.596 20.126 1.00 95.94 102 ARG A N 1
ATOM 748 C CA . ARG A 1 102 ? -6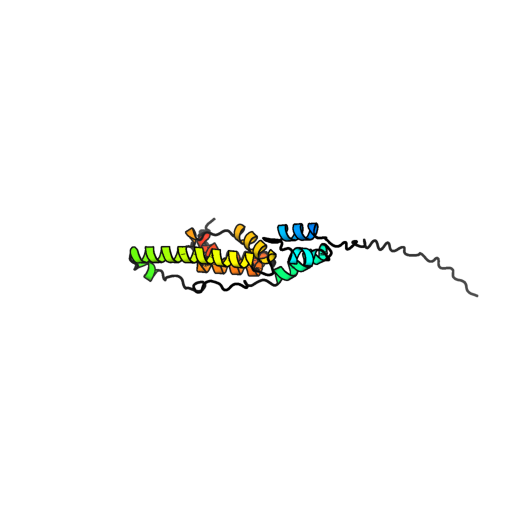.044 12.340 19.768 1.00 95.94 102 ARG A CA 1
ATOM 749 C C . ARG A 1 102 ? -4.928 11.403 19.314 1.00 95.94 102 ARG A C 1
ATOM 751 O O . ARG A 1 102 ? -4.376 11.625 18.242 1.00 95.94 102 ARG A O 1
ATOM 758 N N . ARG A 1 103 ? -4.667 10.331 20.068 1.00 95.75 103 ARG A N 1
ATOM 759 C CA . ARG A 1 103 ? -3.647 9.333 19.715 1.00 95.75 103 ARG A CA 1
ATOM 760 C C . ARG A 1 103 ? -3.937 8.681 18.365 1.00 95.75 103 ARG A C 1
ATOM 762 O O . ARG A 1 103 ? -3.062 8.561 17.520 1.00 95.75 103 ARG A O 1
ATOM 769 N N . ASN A 1 104 ? -5.193 8.316 18.117 1.00 95.19 104 ASN A N 1
ATOM 770 C CA . ASN A 1 104 ? -5.586 7.710 16.849 1.00 95.19 104 ASN A CA 1
ATOM 771 C C . ASN A 1 104 ? -5.439 8.683 15.655 1.00 95.19 104 ASN A C 1
ATOM 773 O O . ASN A 1 104 ? -5.110 8.253 14.549 1.00 95.19 104 ASN A O 1
ATOM 777 N N . VAL A 1 105 ? -5.644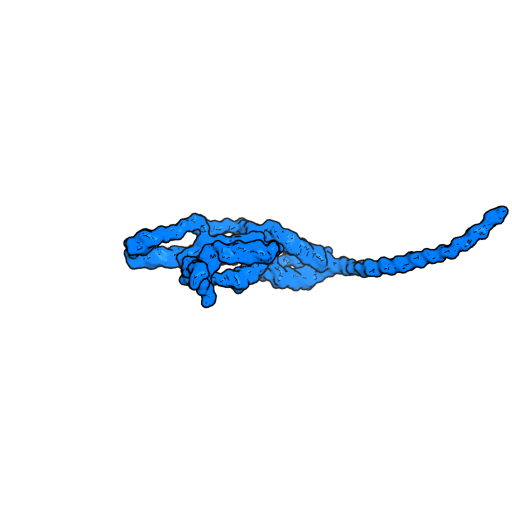 9.992 15.862 1.00 95.94 105 VAL A N 1
ATOM 778 C CA . VAL A 1 105 ? -5.373 11.034 14.849 1.00 95.94 105 VAL A CA 1
ATOM 779 C C . VAL A 1 105 ? -3.874 11.185 14.581 1.00 95.94 105 VAL A C 1
ATOM 781 O O . VAL A 1 105 ? -3.482 11.283 13.418 1.00 95.94 105 VAL A O 1
ATOM 784 N N . GLU A 1 106 ? -3.048 11.168 15.625 1.00 97.50 106 GLU A N 1
ATOM 785 C CA . GLU A 1 106 ? -1.584 11.196 15.522 1.00 97.50 106 GLU A CA 1
ATOM 786 C C . GLU A 1 106 ? -1.064 9.984 14.740 1.00 97.50 106 GLU A C 1
ATOM 788 O O . GLU A 1 106 ? -0.411 10.152 13.710 1.00 97.50 106 GLU A O 1
ATOM 793 N N . HIS A 1 107 ? -1.504 8.776 15.102 1.00 98.12 107 HIS A N 1
ATOM 794 C CA . HIS A 1 107 ? -1.204 7.552 14.356 1.00 98.12 107 HIS A CA 1
ATOM 795 C C . HIS A 1 107 ? -1.601 7.676 12.874 1.00 98.12 107 HIS A C 1
ATOM 797 O O . HIS A 1 107 ? -0.865 7.268 11.977 1.00 98.12 107 HIS A O 1
ATOM 803 N N . ALA A 1 108 ? -2.763 8.265 12.569 1.00 97.56 108 ALA A N 1
ATOM 804 C CA . ALA A 1 108 ? -3.191 8.461 11.184 1.00 97.56 108 ALA A CA 1
ATOM 805 C C . ALA A 1 108 ? -2.309 9.462 10.414 1.00 97.56 108 ALA A C 1
ATOM 807 O O . ALA A 1 108 ? -2.237 9.407 9.184 1.00 97.56 108 ALA A O 1
ATOM 808 N N . PHE A 1 109 ? -1.663 10.405 11.100 1.00 98.12 109 PHE A N 1
ATOM 809 C CA . PHE A 1 109 ? -0.665 11.287 10.502 1.00 98.12 109 PHE A CA 1
ATOM 810 C C .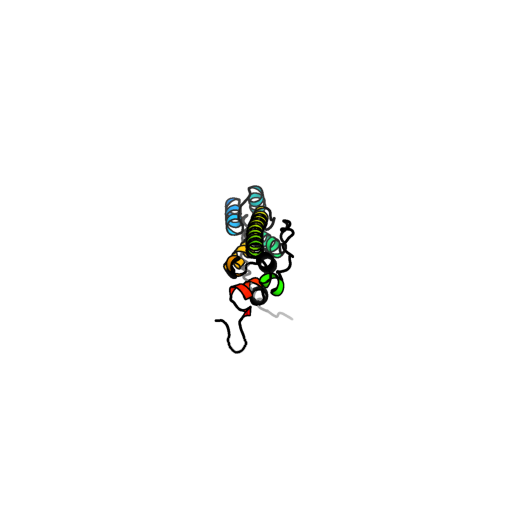 PHE A 1 109 ? 0.635 10.533 10.214 1.00 98.12 109 PHE A C 1
ATOM 812 O O . PHE A 1 109 ? 1.078 10.523 9.067 1.00 98.12 109 PHE A O 1
ATOM 819 N N . GLU A 1 110 ? 1.164 9.815 11.202 1.00 98.44 110 GLU A N 1
ATOM 820 C CA . GLU A 1 110 ? 2.384 9.011 11.063 1.00 98.44 110 GLU A CA 1
ATOM 821 C C . GLU A 1 110 ? 2.259 7.931 9.980 1.00 98.44 110 GLU A C 1
ATOM 823 O O . GLU A 1 110 ? 3.195 7.695 9.218 1.00 98.44 110 GLU A O 1
ATOM 828 N N . LEU A 1 111 ? 1.084 7.302 9.847 1.00 98.56 111 LEU A N 1
ATOM 829 C CA . LEU A 1 111 ? 0.839 6.317 8.792 1.00 98.56 111 LEU A CA 1
ATOM 830 C C . LEU A 1 111 ? 0.948 6.926 7.394 1.00 98.56 111 LEU A C 1
ATOM 832 O O . LEU A 1 111 ? 1.512 6.316 6.485 1.00 98.56 111 LEU A O 1
ATOM 836 N N . ARG A 1 112 ? 0.386 8.127 7.213 1.00 97.75 112 ARG A N 1
ATOM 837 C CA . ARG A 1 112 ? 0.466 8.843 5.937 1.00 97.75 112 ARG A CA 1
ATOM 838 C C . ARG A 1 112 ? 1.907 9.211 5.639 1.00 97.75 112 ARG A C 1
ATOM 840 O O . ARG A 1 112 ? 2.358 8.970 4.526 1.00 97.75 112 ARG A O 1
ATOM 847 N N . GLU A 1 113 ? 2.626 9.743 6.622 1.00 98.44 113 GLU A N 1
ATOM 848 C CA . GLU A 1 113 ? 4.042 10.080 6.482 1.00 98.44 113 GLU A CA 1
ATOM 849 C C . GLU A 1 113 ? 4.880 8.859 6.085 1.00 98.44 113 GLU A C 1
ATOM 851 O O . GLU A 1 113 ? 5.648 8.930 5.125 1.00 98.44 113 GLU A O 1
ATOM 856 N N . TRP A 1 114 ? 4.682 7.719 6.756 1.00 98.62 114 TRP A N 1
ATOM 857 C CA . TRP A 1 114 ? 5.340 6.462 6.406 1.00 98.62 114 TRP A CA 1
ATOM 858 C C . TRP A 1 114 ? 5.093 6.077 4.945 1.00 98.62 114 TRP A C 1
ATOM 860 O O . TRP A 1 114 ? 6.046 5.802 4.216 1.00 98.62 114 TRP A O 1
ATOM 870 N N . TRP A 1 115 ? 3.835 6.099 4.496 1.00 98.31 115 TRP A N 1
ATOM 871 C CA . TRP A 1 115 ? 3.517 5.693 3.130 1.00 98.31 115 TRP A CA 1
ATOM 872 C C . TRP A 1 115 ? 4.052 6.690 2.094 1.00 98.31 115 TRP A C 1
ATOM 874 O O . TRP A 1 115 ? 4.591 6.278 1.069 1.00 98.31 115 TRP A O 1
ATOM 884 N N . PHE A 1 116 ? 3.990 7.996 2.374 1.00 97.88 116 PHE A N 1
ATOM 885 C CA . PHE A 1 116 ? 4.620 9.015 1.530 1.00 97.88 116 PHE A CA 1
ATOM 886 C C . PHE A 1 116 ? 6.128 8.799 1.414 1.00 97.88 116 PHE A C 1
ATOM 888 O O . PHE A 1 116 ? 6.676 8.881 0.316 1.00 97.88 116 PHE A O 1
ATOM 895 N N . ARG A 1 117 ? 6.802 8.478 2.521 1.00 97.94 117 ARG A N 1
ATOM 896 C CA . ARG A 1 117 ? 8.228 8.150 2.507 1.00 97.94 117 ARG A CA 1
ATOM 897 C C . ARG A 1 117 ? 8.502 6.922 1.641 1.00 97.94 117 ARG A C 1
ATOM 899 O O . ARG A 1 117 ? 9.403 6.984 0.814 1.00 97.94 117 ARG A O 1
ATOM 906 N N . GLU A 1 118 ? 7.698 5.863 1.755 1.00 97.75 118 GLU A N 1
ATOM 907 C CA . GLU A 1 118 ? 7.809 4.688 0.879 1.00 97.75 118 GLU A CA 1
ATOM 908 C C . GLU A 1 118 ? 7.668 5.066 -0.603 1.00 97.75 118 GLU A C 1
ATOM 910 O O . GLU A 1 118 ? 8.511 4.680 -1.409 1.00 97.75 118 GLU A O 1
ATOM 915 N N . MET A 1 119 ? 6.667 5.881 -0.965 1.00 96.56 119 MET A N 1
ATOM 916 C CA . MET A 1 119 ? 6.466 6.350 -2.346 1.00 96.56 119 MET A CA 1
ATOM 917 C C . MET A 1 119 ? 7.665 7.131 -2.904 1.00 96.56 119 MET A C 1
ATOM 919 O O . MET A 1 119 ? 7.888 7.119 -4.116 1.00 96.56 119 MET A O 1
ATOM 923 N N . LEU A 1 120 ? 8.419 7.817 -2.039 1.00 93.88 120 LEU A N 1
ATOM 924 C CA . LEU A 1 120 ? 9.592 8.607 -2.417 1.00 93.88 120 LEU A CA 1
ATOM 925 C C . LEU A 1 120 ? 10.879 7.783 -2.498 1.00 93.88 120 LEU A C 1
ATOM 927 O O . LEU A 1 120 ? 11.751 8.121 -3.296 1.00 93.88 120 LEU A O 1
ATOM 931 N N . THR A 1 121 ? 11.030 6.747 -1.668 1.00 94.06 121 THR A N 1
ATOM 932 C CA . THR A 1 121 ? 12.315 6.043 -1.515 1.00 94.06 121 THR A CA 1
ATOM 933 C C . THR A 1 121 ? 12.333 4.631 -2.086 1.00 94.06 121 THR A C 1
ATOM 935 O O . THR A 1 121 ? 13.408 4.047 -2.202 1.00 94.06 121 THR A O 1
ATOM 938 N N . THR A 1 122 ? 11.177 4.056 -2.421 1.00 94.81 122 THR A N 1
ATOM 939 C CA . THR A 1 122 ? 11.101 2.693 -2.956 1.00 94.81 122 THR A CA 1
ATOM 940 C C . THR A 1 122 ? 11.853 2.554 -4.291 1.00 94.81 122 THR A C 1
ATOM 942 O O . THR A 1 122 ? 11.725 3.414 -5.168 1.00 94.81 122 THR A O 1
ATOM 945 N N . PRO A 1 123 ? 12.588 1.448 -4.520 1.00 92.94 123 PRO A N 1
ATOM 946 C CA . PRO A 1 123 ? 13.170 1.148 -5.827 1.00 92.94 123 PRO A CA 1
ATOM 947 C C . PRO A 1 123 ? 12.115 0.736 -6.868 1.00 92.94 123 PRO A C 1
ATOM 949 O O . PRO A 1 123 ? 12.437 0.630 -8.049 1.00 92.94 123 PRO A O 1
ATOM 952 N N . SER A 1 124 ? 10.857 0.511 -6.459 1.00 95.12 124 SER A N 1
ATOM 953 C CA . SER A 1 124 ? 9.760 0.105 -7.348 1.00 95.12 124 SER A CA 1
ATOM 954 C C . SER A 1 124 ? 8.560 1.063 -7.285 1.00 95.12 124 SER A C 1
ATOM 956 O O . SER A 1 124 ? 7.489 0.664 -6.823 1.00 95.12 124 SER A O 1
ATOM 958 N N . PRO A 1 125 ? 8.660 2.306 -7.801 1.00 95.81 125 PRO A N 1
ATOM 959 C CA . PRO A 1 125 ? 7.570 3.288 -7.720 1.00 95.81 125 PRO A CA 1
ATOM 960 C C . PRO A 1 125 ? 6.241 2.815 -8.325 1.00 95.81 125 PRO A C 1
ATOM 962 O O . PRO A 1 125 ? 5.174 3.229 -7.875 1.00 95.81 125 PRO A O 1
ATOM 965 N N . LEU A 1 126 ? 6.294 1.929 -9.326 1.00 97.56 126 LEU A N 1
ATOM 966 C CA . LEU A 1 126 ? 5.101 1.337 -9.932 1.00 97.56 126 LEU A CA 1
ATOM 967 C C . LEU A 1 126 ? 4.301 0.481 -8.940 1.00 97.56 126 LEU A C 1
ATOM 969 O O . LEU A 1 126 ? 3.074 0.504 -9.005 1.00 97.56 126 LEU A O 1
ATOM 973 N N . ALA A 1 127 ? 4.955 -0.215 -8.003 1.00 97.56 127 ALA A N 1
ATOM 974 C CA . ALA A 1 127 ? 4.253 -0.975 -6.969 1.00 97.56 127 ALA A CA 1
ATOM 975 C C . ALA A 1 127 ? 3.388 -0.041 -6.115 1.00 97.56 127 ALA A C 1
ATOM 977 O O . ALA A 1 127 ? 2.182 -0.239 -6.015 1.00 97.56 127 ALA A O 1
ATOM 978 N N . GLU A 1 128 ? 3.968 1.046 -5.602 1.00 98.12 128 GLU A N 1
ATOM 979 C CA . GLU A 1 128 ? 3.237 2.023 -4.792 1.00 98.12 128 GLU A CA 1
ATOM 980 C C . GLU A 1 128 ? 2.189 2.804 -5.586 1.00 98.12 128 GLU A C 1
ATOM 982 O O . GLU A 1 128 ? 1.119 3.116 -5.060 1.00 98.12 128 GLU A O 1
ATOM 987 N N . LYS A 1 129 ? 2.439 3.070 -6.872 1.00 97.81 129 LYS A N 1
ATOM 988 C CA . LYS A 1 129 ? 1.442 3.685 -7.753 1.00 97.81 129 LYS A CA 1
ATOM 989 C C . LYS A 1 129 ? 0.219 2.787 -7.936 1.00 97.81 129 LYS A C 1
ATOM 991 O O . LYS A 1 129 ? -0.906 3.282 -7.900 1.00 97.81 129 LYS A O 1
ATOM 996 N N . MET A 1 130 ? 0.427 1.477 -8.078 1.00 98.31 130 MET A N 1
ATOM 997 C CA . MET A 1 130 ? -0.662 0.500 -8.143 1.00 98.31 130 MET A CA 1
ATOM 998 C C . MET A 1 130 ? -1.348 0.311 -6.785 1.00 98.31 130 MET A C 1
ATOM 1000 O O . MET A 1 130 ? -2.574 0.241 -6.739 1.00 98.31 130 MET A O 1
ATOM 1004 N N . THR A 1 131 ? -0.604 0.312 -5.675 1.00 98.50 131 THR A N 1
ATOM 1005 C CA . THR A 1 131 ? -1.183 0.328 -4.320 1.00 98.50 131 THR A CA 1
ATOM 1006 C C . THR A 1 131 ? -2.107 1.531 -4.137 1.00 98.50 131 THR A C 1
ATOM 1008 O O . THR A 1 131 ? -3.230 1.376 -3.664 1.00 98.50 131 THR A O 1
ATOM 1011 N N . LEU A 1 132 ? -1.676 2.726 -4.560 1.00 97.88 132 LEU A N 1
ATOM 1012 C CA . LEU A 1 132 ? -2.478 3.949 -4.492 1.00 97.88 132 LEU A CA 1
ATOM 1013 C C . LEU A 1 132 ? -3.713 3.886 -5.401 1.00 97.88 132 LEU A C 1
ATOM 1015 O O . LEU A 1 132 ? -4.797 4.297 -4.991 1.00 97.88 132 LEU A O 1
ATOM 1019 N N . PHE A 1 133 ? -3.572 3.346 -6.615 1.00 97.88 133 PHE A N 1
ATOM 1020 C CA . PHE A 1 133 ? -4.705 3.103 -7.509 1.00 97.88 133 PHE A CA 1
ATOM 1021 C C . PHE A 1 133 ? -5.773 2.234 -6.830 1.00 97.88 133 PHE A C 1
ATOM 1023 O O . PHE A 1 133 ? -6.944 2.612 -6.799 1.00 97.88 133 PHE A O 1
ATOM 1030 N N . TRP A 1 134 ? -5.373 1.112 -6.227 1.00 98.44 134 TRP A N 1
ATOM 1031 C CA . TRP A 1 134 ? -6.313 0.223 -5.547 1.00 98.44 134 TRP A CA 1
ATOM 1032 C C . TRP A 1 134 ? -6.863 0.800 -4.250 1.00 98.44 134 TRP A C 1
ATOM 1034 O O . TRP A 1 134 ? -8.028 0.572 -3.952 1.00 98.44 134 TRP A O 1
ATOM 1044 N N . HIS A 1 135 ? -6.080 1.588 -3.517 1.00 97.94 135 HIS A N 1
ATOM 1045 C CA . HIS A 1 135 ? -6.564 2.328 -2.352 1.00 97.94 135 HIS A CA 1
ATOM 1046 C C . HIS A 1 135 ? -7.694 3.301 -2.725 1.00 97.94 135 HIS A C 1
ATOM 1048 O O . HIS A 1 135 ? -8.654 3.451 -1.976 1.00 97.94 135 HIS A O 1
ATOM 1054 N N . ASN A 1 136 ? -7.620 3.930 -3.901 1.00 96.44 136 ASN A N 1
ATOM 1055 C CA . ASN A 1 136 ? -8.699 4.787 -4.401 1.00 96.44 136 ASN A CA 1
ATOM 1056 C C . ASN A 1 136 ? -9.929 3.992 -4.866 1.00 96.44 136 ASN A C 1
ATOM 1058 O O . ASN A 1 136 ? -11.032 4.530 -4.860 1.00 96.44 136 ASN A O 1
ATOM 1062 N N . HIS A 1 137 ? -9.752 2.736 -5.284 1.00 97.12 137 HIS A N 1
ATOM 1063 C CA . HIS A 1 137 ? -10.849 1.869 -5.715 1.00 97.12 137 HIS A CA 1
ATOM 1064 C C . HIS A 1 137 ? -11.570 1.213 -4.526 1.00 97.12 137 HIS A C 1
ATOM 1066 O O . HIS A 1 137 ? -12.790 1.288 -4.418 1.00 97.12 137 HIS A O 1
ATOM 1072 N N . PHE A 1 138 ? -10.814 0.612 -3.606 1.00 97.50 138 PHE A N 1
ATOM 1073 C CA . PHE A 1 138 ? -11.302 0.044 -2.349 1.00 97.50 138 PHE A CA 1
ATOM 1074 C C . PHE A 1 138 ? -11.236 1.094 -1.238 1.00 97.50 138 PHE A C 1
ATOM 1076 O O . PHE A 1 138 ? -10.516 0.944 -0.251 1.00 97.50 138 PHE A O 1
ATOM 1083 N N . ALA A 1 139 ? -11.954 2.196 -1.450 1.00 95.06 139 ALA A N 1
ATOM 1084 C CA . ALA A 1 139 ? -11.897 3.350 -0.570 1.00 95.06 139 ALA A CA 1
ATOM 1085 C C . ALA A 1 139 ? -12.464 3.034 0.823 1.00 95.06 139 ALA A C 1
ATOM 1087 O O . ALA A 1 139 ? -13.563 2.497 0.964 1.00 95.06 139 ALA A O 1
ATOM 1088 N N . THR A 1 140 ? -11.731 3.449 1.855 1.00 96.31 140 THR A N 1
ATOM 1089 C CA . THR A 1 140 ? -12.186 3.486 3.249 1.00 96.31 140 THR A CA 1
ATOM 1090 C C . THR A 1 140 ? -11.908 4.853 3.868 1.00 96.31 140 THR A C 1
ATOM 1092 O O . THR A 1 140 ? -11.290 5.728 3.260 1.00 96.31 140 THR A O 1
ATOM 1095 N N . SER A 1 141 ? -12.383 5.073 5.096 1.00 95.00 141 SER A N 1
ATOM 1096 C CA . SER A 1 141 ? -12.143 6.318 5.824 1.00 95.00 141 SER A CA 1
ATOM 1097 C C . SER A 1 141 ? -11.710 6.051 7.252 1.00 95.00 141 SER A C 1
ATOM 1099 O O . SER A 1 141 ? -12.453 5.455 8.033 1.00 95.00 141 SER A O 1
ATOM 1101 N N . GLN A 1 142 ? -10.567 6.622 7.630 1.00 95.19 142 GLN A N 1
ATOM 1102 C CA . GLN A 1 142 ? -10.097 6.632 9.013 1.00 95.19 142 GLN A CA 1
ATOM 1103 C C . GLN A 1 142 ? -11.115 7.270 9.974 1.00 95.19 142 GLN A C 1
ATOM 1105 O O . GLN A 1 142 ? -11.197 6.877 11.135 1.00 95.19 142 GLN A O 1
ATOM 1110 N N . GLN A 1 143 ? -11.930 8.225 9.510 1.00 93.88 143 GLN A N 1
ATOM 1111 C CA . GLN A 1 143 ? -12.965 8.856 10.341 1.00 93.88 143 GLN A CA 1
ATOM 1112 C C . GLN A 1 143 ? -14.107 7.893 10.699 1.00 93.88 143 GLN A C 1
ATOM 1114 O O . GLN A 1 143 ? -14.726 8.052 11.757 1.00 93.88 143 GLN A O 1
ATOM 1119 N N . LYS A 1 144 ? -14.378 6.904 9.832 1.00 94.12 144 LYS A N 1
ATOM 1120 C CA . LYS A 1 144 ? -15.386 5.858 10.056 1.00 94.12 144 LYS A CA 1
ATOM 1121 C C . LYS A 1 144 ? -14.785 4.636 10.753 1.00 94.12 144 LYS A C 1
ATOM 1123 O O . LYS A 1 144 ? -15.353 4.175 11.732 1.00 94.12 144 LYS A O 1
ATOM 1128 N N . VAL A 1 145 ? -13.614 4.172 10.310 1.00 95.12 145 VAL A N 1
ATOM 1129 C CA . VAL A 1 145 ? -12.919 3.003 10.880 1.00 95.12 145 VAL A CA 1
ATOM 1130 C C . VAL A 1 145 ? -12.410 3.277 12.298 1.00 95.12 145 VAL A C 1
ATOM 1132 O O . VAL A 1 145 ? -12.503 2.411 13.161 1.00 95.12 145 VAL A O 1
ATOM 1135 N N . ARG A 1 146 ? -11.901 4.492 12.554 1.00 93.94 146 ARG A N 1
ATOM 1136 C CA . ARG A 1 146 ? -11.436 4.984 13.868 1.00 93.94 146 ARG A CA 1
ATOM 1137 C C . ARG A 1 146 ? -10.407 4.095 14.572 1.00 93.94 146 ARG A C 1
ATOM 1139 O O . ARG A 1 146 ? -10.249 4.185 15.785 1.00 93.94 146 ARG A O 1
ATOM 1146 N N . PHE A 1 147 ? -9.678 3.284 13.813 1.00 96.25 147 PHE A N 1
ATOM 1147 C CA . PHE A 1 147 ? -8.609 2.445 14.331 1.00 96.25 147 PHE A CA 1
ATOM 1148 C C . PHE A 1 147 ? -7.512 2.296 13.273 1.00 96.25 147 PHE A C 1
ATOM 1150 O O . PHE A 1 147 ? -7.604 1.473 12.359 1.00 96.25 147 PHE A O 1
ATOM 1157 N N . THR A 1 148 ? -6.481 3.139 13.383 1.00 97.88 148 THR A N 1
ATOM 1158 C CA . THR A 1 148 ? -5.433 3.291 12.357 1.00 97.88 148 THR A CA 1
ATOM 1159 C C . THR A 1 148 ? -4.695 1.996 11.982 1.00 97.88 148 THR A C 1
ATOM 1161 O O . THR A 1 148 ? -4.414 1.832 10.792 1.00 97.88 148 THR A O 1
ATOM 1164 N N . PRO A 1 149 ? -4.413 1.043 12.900 1.00 98.31 149 PRO A N 1
ATOM 1165 C CA . PRO A 1 149 ? -3.810 -0.244 12.534 1.00 98.31 149 PRO A CA 1
ATOM 1166 C C . PRO A 1 149 ? -4.517 -0.975 11.383 1.00 98.31 149 PRO A C 1
ATOM 1168 O O . PRO A 1 149 ? -3.859 -1.548 10.516 1.00 98.31 149 PRO A O 1
ATOM 1171 N N . LEU A 1 150 ? -5.850 -0.899 11.290 1.00 98.25 150 LEU A N 1
ATOM 1172 C CA . LEU A 1 150 ? -6.580 -1.550 10.193 1.00 98.25 150 LEU A CA 1
ATOM 1173 C C . LEU A 1 150 ? -6.320 -0.886 8.841 1.00 98.25 150 LEU A C 1
ATOM 1175 O O . LEU A 1 150 ? -6.225 -1.580 7.834 1.00 98.25 150 LEU A O 1
ATOM 1179 N N . MET A 1 151 ? -6.136 0.435 8.813 1.00 98.44 151 MET A N 1
ATOM 1180 C CA . MET A 1 151 ? -5.782 1.156 7.587 1.00 98.44 151 MET A CA 1
ATOM 1181 C C . MET A 1 151 ? -4.392 0.747 7.086 1.00 98.44 151 MET A C 1
ATOM 1183 O O . MET A 1 151 ? -4.183 0.590 5.882 1.00 98.44 151 MET A O 1
ATOM 1187 N N . TYR A 1 152 ? -3.444 0.526 8.005 1.00 98.69 152 TYR A N 1
ATOM 1188 C CA . TYR A 1 152 ? -2.124 -0.009 7.668 1.00 98.69 152 TYR A CA 1
ATOM 1189 C C . TYR A 1 152 ? -2.231 -1.411 7.055 1.00 98.69 152 TYR A C 1
ATOM 1191 O O . TYR A 1 152 ? -1.695 -1.657 5.975 1.00 98.69 152 TYR A O 1
ATOM 1199 N N . HIS A 1 153 ? -2.959 -2.327 7.699 1.00 98.62 153 HIS A N 1
ATOM 1200 C CA . HIS A 1 153 ? -3.108 -3.693 7.192 1.00 98.62 153 HIS A CA 1
ATOM 1201 C C . HIS A 1 153 ? -3.839 -3.755 5.846 1.00 98.62 153 HIS A C 1
ATOM 1203 O O . HIS A 1 153 ? -3.452 -4.545 4.978 1.00 98.62 153 HIS A O 1
ATOM 1209 N N . GLN A 1 154 ? -4.830 -2.888 5.633 1.00 98.62 154 GLN A N 1
ATOM 1210 C CA . GLN A 1 154 ? -5.472 -2.727 4.334 1.00 98.62 154 GLN A CA 1
ATOM 1211 C C . GLN A 1 154 ? -4.450 -2.284 3.276 1.00 98.62 154 GLN A C 1
ATOM 1213 O O . GLN A 1 154 ? -4.337 -2.913 2.225 1.00 98.62 154 GLN A O 1
ATOM 1218 N N . ASN A 1 155 ? -3.633 -1.265 3.564 1.00 98.69 155 ASN A N 1
ATOM 1219 C CA . ASN A 1 155 ? -2.575 -0.805 2.661 1.00 98.69 155 ASN A CA 1
ATOM 1220 C C . ASN A 1 155 ? -1.557 -1.912 2.323 1.00 98.69 155 ASN A C 1
ATOM 1222 O O . ASN A 1 155 ? -1.179 -2.076 1.162 1.00 98.69 155 ASN A O 1
ATOM 1226 N N . VAL A 1 156 ? -1.146 -2.711 3.312 1.00 98.62 156 VAL A N 1
ATOM 1227 C CA . VAL A 1 156 ? -0.261 -3.872 3.108 1.00 98.62 156 VAL A CA 1
ATOM 1228 C C . VAL A 1 156 ? -0.916 -4.924 2.211 1.00 98.62 156 VAL A C 1
ATOM 1230 O O . VAL A 1 156 ? -0.266 -5.454 1.310 1.00 98.62 156 VAL A O 1
ATOM 1233 N N . THR A 1 157 ? -2.203 -5.206 2.414 1.00 98.62 157 THR A N 1
ATOM 1234 C CA . THR A 1 157 ? -2.968 -6.159 1.595 1.00 98.62 157 THR A CA 1
ATOM 1235 C C . THR A 1 157 ? -3.083 -5.688 0.149 1.00 98.62 157 THR A C 1
ATOM 1237 O O . THR A 1 157 ? -2.859 -6.480 -0.772 1.00 98.62 157 THR A O 1
ATOM 1240 N N . LEU A 1 158 ? -3.362 -4.398 -0.056 1.00 98.69 158 LEU A N 1
ATOM 1241 C CA . LEU A 1 158 ? -3.387 -3.770 -1.374 1.00 98.69 158 LEU A CA 1
ATOM 1242 C C . LEU A 1 158 ? -2.025 -3.892 -2.064 1.00 98.69 158 LEU A C 1
ATOM 1244 O O . LEU A 1 158 ? -1.966 -4.384 -3.187 1.00 98.69 158 LEU A O 1
ATOM 1248 N N . ARG A 1 159 ? -0.929 -3.531 -1.380 1.00 98.56 159 ARG A N 1
ATOM 1249 C CA . ARG A 1 159 ? 0.441 -3.613 -1.918 1.00 98.56 159 ARG A CA 1
ATOM 1250 C C . ARG A 1 159 ? 0.819 -5.028 -2.328 1.00 98.56 159 ARG A C 1
ATOM 1252 O O . ARG A 1 159 ? 1.274 -5.246 -3.448 1.00 98.56 159 ARG A O 1
ATOM 1259 N N . ARG A 1 160 ? 0.578 -6.002 -1.447 1.00 98.38 160 ARG A N 1
ATOM 1260 C CA . ARG A 1 160 ? 0.884 -7.417 -1.699 1.00 98.38 160 ARG A CA 1
ATOM 1261 C C . ARG A 1 160 ? 0.208 -7.942 -2.966 1.00 98.38 160 ARG A C 1
ATOM 1263 O O . ARG A 1 160 ? 0.770 -8.793 -3.646 1.00 98.38 160 ARG A O 1
ATOM 1270 N N . ASN A 1 161 ? -0.989 -7.446 -3.275 1.00 98.25 161 ASN A N 1
ATOM 1271 C CA . ASN A 1 161 ? -1.798 -7.910 -4.399 1.00 98.25 161 ASN A CA 1
ATOM 1272 C C . ASN A 1 161 ? -1.846 -6.918 -5.577 1.00 98.25 161 ASN A C 1
ATOM 1274 O O . ASN A 1 161 ? -2.585 -7.157 -6.530 1.00 98.25 161 ASN A O 1
ATOM 1278 N N . ALA A 1 162 ? -1.072 -5.827 -5.548 1.00 97.56 162 ALA A N 1
ATOM 1279 C CA . ALA A 1 162 ? -1.267 -4.676 -6.433 1.00 97.56 162 ALA A CA 1
ATOM 1280 C C . ALA A 1 162 ? -1.137 -5.003 -7.934 1.00 97.56 162 ALA A C 1
ATOM 1282 O O . ALA A 1 162 ? -1.863 -4.437 -8.753 1.00 97.56 162 ALA A O 1
ATOM 1283 N N . LEU A 1 163 ? -0.235 -5.928 -8.283 1.00 97.19 163 LEU A N 1
ATOM 1284 C CA . LEU A 1 163 ? -0.029 -6.449 -9.644 1.00 97.19 163 LEU A CA 1
ATOM 1285 C C . LEU A 1 163 ? -0.446 -7.929 -9.784 1.00 97.19 163 LEU A C 1
ATOM 1287 O O . LEU A 1 163 ? -0.112 -8.582 -10.770 1.00 97.19 163 LEU A O 1
ATOM 1291 N N . GLY A 1 164 ? -1.131 -8.478 -8.778 1.00 95.75 164 GLY A N 1
ATOM 1292 C CA . GLY A 1 164 ? -1.512 -9.886 -8.720 1.00 95.75 164 GLY A CA 1
ATOM 1293 C C . GLY A 1 164 ? -2.840 -10.197 -9.413 1.00 95.75 164 GLY A C 1
ATOM 1294 O O . GLY A 1 164 ? -3.360 -9.442 -10.234 1.00 95.75 164 GLY A O 1
ATOM 1295 N N . ASN A 1 165 ? -3.425 -11.340 -9.054 1.00 97.50 165 ASN A N 1
ATOM 1296 C CA . ASN A 1 165 ? -4.749 -11.723 -9.531 1.00 97.50 165 ASN A CA 1
ATOM 1297 C C . ASN A 1 165 ? -5.841 -10.860 -8.872 1.00 97.50 165 ASN A C 1
ATOM 1299 O O . ASN A 1 165 ? -5.970 -10.842 -7.647 1.00 97.50 165 ASN A O 1
ATOM 1303 N N . PHE A 1 166 ? -6.677 -10.210 -9.686 1.00 97.50 166 PHE A N 1
ATOM 1304 C CA . PHE A 1 166 ? -7.766 -9.367 -9.184 1.00 97.50 166 PHE A CA 1
ATOM 1305 C C . PHE A 1 166 ? -8.786 -10.133 -8.329 1.00 97.50 166 PHE A C 1
ATOM 1307 O O . PHE A 1 166 ? -9.242 -9.614 -7.318 1.00 97.50 166 PHE A O 1
ATOM 1314 N N . GLY A 1 167 ? -9.120 -11.379 -8.678 1.00 98.44 167 GLY A N 1
ATOM 1315 C CA . GLY A 1 167 ? -10.036 -12.206 -7.888 1.00 98.44 167 GLY A CA 1
ATOM 1316 C C . GLY A 1 167 ? -9.509 -12.499 -6.479 1.00 98.44 167 GLY A C 1
ATOM 1317 O O . GLY A 1 167 ? -10.289 -12.519 -5.525 1.00 98.44 167 GLY A O 1
ATOM 1318 N N . THR A 1 168 ? -8.191 -12.662 -6.330 1.00 98.44 168 THR A N 1
ATOM 1319 C CA . THR A 1 168 ? -7.538 -12.749 -5.017 1.00 98.44 168 THR A CA 1
ATOM 1320 C C . THR A 1 168 ? -7.666 -11.432 -4.261 1.00 98.44 168 THR A C 1
ATOM 1322 O O . THR A 1 168 ? -8.161 -11.441 -3.137 1.00 98.44 168 THR A O 1
ATOM 1325 N N . LEU A 1 169 ? -7.299 -10.302 -4.880 1.00 98.50 169 LEU A N 1
ATOM 1326 C CA . LEU A 1 169 ? -7.419 -8.981 -4.254 1.00 98.50 169 LEU A CA 1
ATOM 1327 C C . LEU A 1 169 ? -8.855 -8.705 -3.790 1.00 98.50 169 LEU A C 1
ATOM 1329 O O . LEU A 1 169 ? -9.072 -8.344 -2.639 1.00 98.50 169 LEU A O 1
ATOM 1333 N N . LEU A 1 170 ? -9.838 -8.935 -4.660 1.00 98.19 170 LEU A N 1
ATOM 1334 C CA . LEU A 1 170 ? -11.251 -8.733 -4.360 1.00 98.19 170 LEU A CA 1
ATOM 1335 C C . LEU A 1 170 ? -11.702 -9.575 -3.161 1.00 98.19 170 LEU A C 1
ATOM 1337 O O . LEU A 1 170 ? -12.415 -9.079 -2.293 1.00 98.19 170 LEU A O 1
ATOM 1341 N N . ARG A 1 171 ? -11.273 -10.840 -3.085 1.00 98.38 171 ARG A N 1
ATOM 1342 C CA . ARG A 1 171 ? -11.614 -11.729 -1.967 1.00 98.38 171 ARG A CA 1
ATOM 1343 C C . ARG A 1 171 ? -10.998 -11.269 -0.648 1.00 98.38 171 ARG A C 1
ATOM 1345 O O . ARG A 1 171 ? -11.672 -11.349 0.377 1.00 98.38 171 ARG A O 1
ATOM 1352 N N . GLU A 1 172 ? -9.747 -10.819 -0.675 1.00 98.25 172 GLU A N 1
ATOM 1353 C CA . GLU A 1 172 ? -9.068 -10.271 0.502 1.00 98.25 172 GLU A CA 1
ATOM 1354 C C . GLU A 1 172 ? -9.774 -8.993 0.975 1.00 98.25 172 GLU A C 1
ATOM 1356 O O . GLU A 1 172 ? -10.129 -8.888 2.146 1.00 98.25 172 GLU A O 1
ATOM 1361 N N . MET A 1 173 ? -10.092 -8.075 0.055 1.00 98.06 173 MET A N 1
ATOM 1362 C CA . MET A 1 173 ? -10.785 -6.822 0.372 1.00 98.06 173 MET A CA 1
ATOM 1363 C C . MET A 1 173 ? -12.222 -7.027 0.860 1.00 98.06 173 MET A C 1
ATOM 1365 O O . MET A 1 173 ? -12.670 -6.314 1.751 1.00 98.06 173 MET A O 1
ATOM 1369 N N . ALA A 1 174 ? -12.937 -8.034 0.353 1.00 95.56 174 ALA A N 1
ATOM 1370 C CA . ALA A 1 174 ? -14.279 -8.373 0.830 1.00 95.56 174 ALA A CA 1
ATOM 1371 C C . ALA A 1 174 ? -14.307 -8.847 2.298 1.00 95.56 174 ALA A C 1
ATOM 1373 O O . ALA A 1 174 ? -15.364 -8.855 2.924 1.00 95.56 174 ALA A O 1
ATOM 1374 N N . ARG A 1 175 ? -13.160 -9.270 2.845 1.00 95.75 175 ARG A N 1
ATOM 1375 C CA . ARG A 1 175 ? -13.006 -9.729 4.235 1.00 95.75 175 ARG A CA 1
ATOM 1376 C C . ARG A 1 175 ? -12.135 -8.793 5.073 1.00 95.75 175 ARG A C 1
ATOM 1378 O O . ARG A 1 175 ? -11.884 -9.087 6.240 1.00 95.75 175 ARG A O 1
ATOM 1385 N N . ASP A 1 176 ? -11.662 -7.701 4.484 1.00 97.50 176 ASP A N 1
ATOM 1386 C CA . ASP A 1 176 ? -10.777 -6.755 5.144 1.00 97.50 176 ASP A CA 1
ATOM 1387 C C . ASP A 1 176 ? -11.520 -6.041 6.294 1.00 97.50 176 ASP A C 1
ATOM 1389 O O . ASP A 1 176 ? -12.613 -5.506 6.083 1.00 97.50 176 ASP A O 1
ATOM 1393 N N . PRO A 1 177 ? -10.966 -6.003 7.520 1.00 96.00 177 PRO A N 1
ATOM 1394 C CA . PRO A 1 177 ? -11.660 -5.410 8.659 1.00 96.00 177 PRO A CA 1
ATOM 1395 C C . PRO A 1 177 ? -11.990 -3.921 8.490 1.00 96.00 177 PRO A C 1
ATOM 1397 O O . PRO A 1 177 ? -13.051 -3.486 8.938 1.00 96.00 177 PRO A O 1
ATOM 1400 N N . ALA A 1 178 ? -11.122 -3.133 7.841 1.00 97.19 178 ALA A N 1
ATOM 1401 C CA . ALA A 1 178 ? -11.407 -1.721 7.589 1.00 97.19 178 ALA A CA 1
ATOM 1402 C C . ALA A 1 178 ? -12.570 -1.567 6.596 1.00 97.19 178 ALA A C 1
ATOM 1404 O O . ALA A 1 178 ? -13.463 -0.756 6.842 1.00 97.19 178 ALA A O 1
ATOM 1405 N N . MET A 1 179 ? -12.619 -2.381 5.534 1.00 96.44 179 MET A N 1
ATOM 1406 C CA . MET A 1 179 ? -13.758 -2.428 4.605 1.00 96.44 179 MET A CA 1
ATOM 1407 C C . MET A 1 179 ? -15.060 -2.831 5.297 1.00 96.44 179 MET A C 1
ATOM 1409 O O . MET A 1 179 ? -16.085 -2.183 5.093 1.00 96.44 179 MET A O 1
ATOM 1413 N N . LEU A 1 180 ? -15.034 -3.868 6.138 1.00 95.50 180 LEU A N 1
ATOM 1414 C CA . LEU A 1 180 ? -16.227 -4.345 6.842 1.00 95.50 180 LEU A CA 1
ATOM 1415 C C . LEU A 1 180 ? -16.796 -3.297 7.803 1.00 95.50 180 LEU A C 1
ATOM 1417 O O . LEU A 1 180 ? -18.012 -3.174 7.916 1.00 95.50 180 LEU A O 1
ATOM 1421 N N . ILE A 1 181 ? -15.942 -2.518 8.473 1.00 93.69 181 ILE A N 1
ATOM 1422 C CA . ILE A 1 181 ? -16.395 -1.383 9.289 1.00 93.69 181 ILE A CA 1
ATOM 1423 C C . ILE A 1 181 ? -16.899 -0.250 8.388 1.00 93.69 181 ILE A C 1
ATOM 1425 O O . ILE A 1 181 ? -17.934 0.352 8.659 1.00 93.69 181 ILE A O 1
ATOM 1429 N N . TYR A 1 182 ? -16.186 0.052 7.302 1.00 94.25 182 TYR A N 1
ATOM 1430 C CA . TYR A 1 182 ? -16.522 1.167 6.421 1.00 94.25 182 TYR A CA 1
ATOM 1431 C C . TYR A 1 182 ? -17.855 0.984 5.681 1.00 94.25 182 TYR A C 1
ATOM 1433 O O . TYR A 1 182 ? -18.582 1.958 5.501 1.00 94.25 182 TYR A O 1
ATOM 1441 N N . LEU A 1 183 ? -18.205 -0.241 5.298 1.00 92.31 183 LEU A N 1
ATOM 1442 C CA . LEU A 1 183 ? -19.473 -0.572 4.634 1.00 92.31 183 LEU A CA 1
ATOM 1443 C C . LEU A 1 183 ? -20.583 -0.981 5.617 1.00 92.31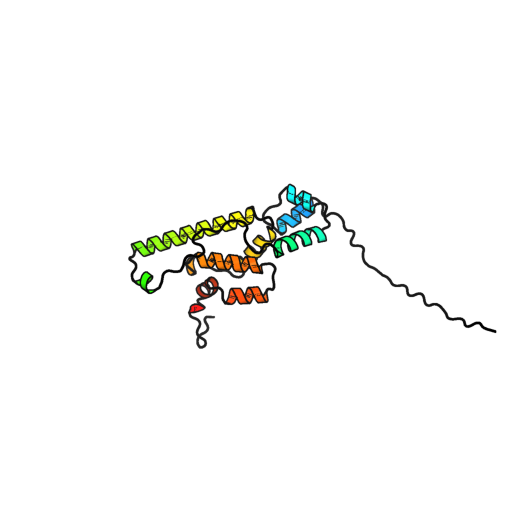 183 LEU A C 1
ATOM 1445 O O . LEU A 1 183 ? -21.629 -1.464 5.197 1.00 92.31 183 LEU A O 1
ATOM 1449 N N . ASP A 1 184 ? -20.335 -0.858 6.926 1.00 87.19 184 ASP A N 1
ATOM 1450 C CA . ASP A 1 184 ? -21.192 -1.391 7.995 1.00 87.19 184 ASP A CA 1
ATOM 1451 C C . ASP A 1 184 ? -21.518 -2.892 7.823 1.00 87.19 184 ASP A C 1
ATOM 1453 O O . ASP A 1 184 ? -22.486 -3.410 8.379 1.00 87.19 184 ASP A O 1
ATOM 1457 N N . GLY A 1 185 ? -20.665 -3.627 7.103 1.00 73.56 185 GLY A N 1
ATOM 1458 C CA . GLY A 1 185 ? -20.798 -5.060 6.845 1.00 73.56 185 GLY A CA 1
ATOM 1459 C C . GLY A 1 185 ? -20.711 -5.918 8.108 1.00 73.56 185 GLY A C 1
ATOM 1460 O O . GLY A 1 185 ? -21.222 -7.034 8.127 1.00 73.56 185 GLY A O 1
ATOM 1461 N N . ALA A 1 186 ? -20.145 -5.391 9.199 1.00 62.75 186 ALA A N 1
ATOM 1462 C CA . ALA A 1 186 ? -20.217 -6.021 10.520 1.00 62.75 186 ALA A CA 1
ATOM 1463 C C . ALA A 1 186 ? -21.662 -6.157 11.054 1.00 62.75 186 ALA A C 1
ATOM 1465 O O . ALA A 1 186 ? -21.914 -6.997 11.918 1.00 62.75 186 ALA A O 1
ATOM 1466 N N . ASN A 1 187 ? -22.605 -5.359 10.536 1.00 62.25 187 ASN A N 1
ATOM 1467 C CA . ASN A 1 187 ? -24.026 -5.421 10.880 1.00 62.25 187 ASN A CA 1
ATOM 1468 C C . ASN A 1 187 ? -24.856 -6.237 9.874 1.00 62.25 187 ASN A C 1
ATOM 1470 O O . ASN A 1 187 ? -26.029 -6.497 10.143 1.00 62.25 187 ASN A O 1
ATOM 1474 N N . SER A 1 188 ? -24.269 -6.673 8.752 1.00 59.84 188 SER A N 1
ATOM 1475 C CA . SER A 1 188 ? -24.961 -7.494 7.755 1.00 59.84 188 SER A CA 1
ATOM 1476 C C . SER A 1 188 ? -25.320 -8.857 8.342 1.00 59.84 188 SER A C 1
ATOM 1478 O O . SER A 1 188 ? -24.451 -9.647 8.720 1.00 59.84 188 SER A O 1
ATOM 1480 N N . ARG A 1 189 ? -26.618 -9.165 8.394 1.00 61.34 189 ARG A N 1
ATOM 1481 C CA . ARG A 1 189 ? -27.131 -10.496 8.750 1.00 61.34 189 ARG A CA 1
ATOM 1482 C C . ARG A 1 189 ? -27.625 -11.185 7.485 1.00 61.34 189 ARG A C 1
ATOM 1484 O O . ARG A 1 189 ? -28.065 -10.523 6.556 1.00 61.34 189 ARG A O 1
ATOM 1491 N N . LYS A 1 190 ? -27.618 -12.523 7.458 1.00 61.69 190 LYS A N 1
ATOM 1492 C CA . LYS A 1 190 ? -28.118 -13.305 6.306 1.00 61.69 190 LYS A CA 1
ATOM 1493 C C . LYS A 1 190 ? -29.541 -12.898 5.879 1.00 61.69 190 LYS A C 1
ATOM 1495 O O . LYS A 1 190 ? -29.874 -13.000 4.708 1.00 61.69 190 LYS A O 1
ATOM 1500 N N . GLU A 1 191 ? -30.356 -12.447 6.829 1.00 63.75 191 GLU A N 1
ATOM 1501 C CA . GLU A 1 191 ? -31.750 -12.031 6.621 1.00 63.75 191 GLU A CA 1
ATOM 1502 C C . GLU A 1 191 ? -31.908 -10.529 6.328 1.00 63.75 191 GLU A C 1
ATOM 1504 O O . GLU A 1 191 ? -32.968 -10.110 5.879 1.00 63.75 191 GLU A O 1
ATOM 1509 N N . GLN A 1 192 ? -30.872 -9.722 6.583 1.00 55.16 192 GLN A N 1
ATOM 1510 C CA . GLN A 1 192 ? -30.850 -8.275 6.345 1.00 55.16 192 GLN A CA 1
AT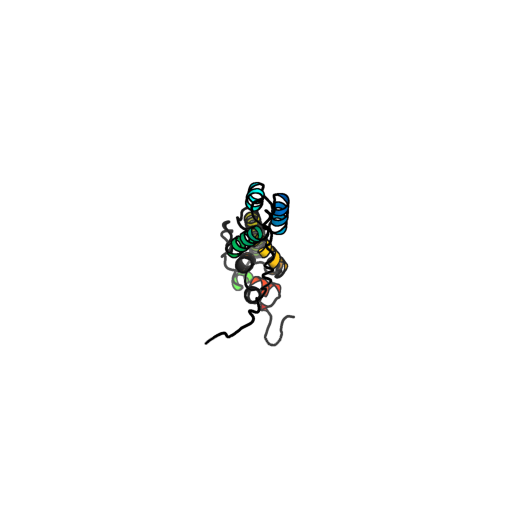OM 1511 C C . GLN A 1 192 ? -29.454 -7.879 5.843 1.00 55.16 192 GLN A C 1
ATOM 1513 O O . GLN A 1 192 ? -28.593 -7.485 6.642 1.00 55.16 192 GLN A O 1
ATOM 1518 N N . PRO A 1 193 ? -29.191 -8.063 4.537 1.00 56.94 193 PRO A N 1
ATOM 1519 C CA . PRO A 1 193 ? -27.975 -7.573 3.913 1.00 56.94 193 PRO A CA 1
ATOM 1520 C C . PRO A 1 193 ? -27.948 -6.047 4.008 1.00 56.94 193 PRO A C 1
ATOM 1522 O O . PRO A 1 193 ? -28.958 -5.396 3.746 1.00 56.94 193 PRO A O 1
ATOM 1525 N N . ASN A 1 194 ? -26.813 -5.481 4.408 1.00 56.97 194 ASN A N 1
ATOM 1526 C CA . ASN A 1 194 ? -26.611 -4.043 4.307 1.00 56.97 194 ASN A CA 1
ATOM 1527 C C . ASN A 1 194 ? -26.191 -3.723 2.863 1.00 56.97 194 ASN A C 1
ATOM 1529 O O . ASN A 1 194 ? -25.061 -4.043 2.482 1.00 56.97 194 ASN A O 1
ATOM 1533 N N . GLU A 1 195 ? -27.122 -3.180 2.074 1.00 54.44 195 GLU A N 1
ATOM 1534 C CA . GLU A 1 195 ? -26.963 -2.782 0.662 1.00 54.44 195 GLU A CA 1
ATOM 1535 C C . GLU A 1 195 ? -27.104 -1.267 0.486 1.00 54.44 195 GLU A C 1
ATOM 1537 O O . GLU A 1 195 ? -28.014 -0.675 1.113 1.00 54.44 195 GLU A O 1
#

Sequence (195 aa):
MLKTIFPAIVALGFATGALAQNFEIGSDGARHLLGRSGFAASQSDIRALATLSRAEAADRLIKSAATSTIAITTPPAWVNDRPIAPAKLQAMSQEERQAEQRRNVEHAFELREWWFREMLTTPSPLAEKMTLFWHNHFATSQQKVRFTPLMYHQNVTLRRNALGNFGTLLREMARDPAMLIYLDGANSRKEQPNE

Secondary structure (DSSP, 8-state):
-----------------------B-HHHHHHHHHHHHSS---HHHHHHHHTSBHHHHHHHHHHHHHH--S-SSPPPGGGGPPPPPHHHHHH--HHHHHHHHHHHHHHHHHHHHHHHHHHHH-S-HHHHHHHHHHHHHS---HHHH--HHHHHHHHHHHHHHTTS-HHHHHHHHTT-HHHHHHTTGGG-BTTB---

pLDDT: mean 88.5, std 17.4, range [38.78, 98.69]

Radius of gyration: 26.64 Å; chains: 1; bounding box: 52×60×98 Å